Protein AF-A0A7T2YWW3-F1 (afdb_monomer_lite)

Structure (mmCIF, N/CA/C/O backbone):
data_AF-A0A7T2YWW3-F1
#
_entry.id   AF-A0A7T2YWW3-F1
#
loop_
_atom_site.group_PDB
_atom_site.id
_atom_site.type_symbol
_atom_site.label_atom_id
_atom_site.label_alt_id
_atom_site.label_comp_id
_atom_site.label_asym_id
_atom_site.label_entity_id
_atom_site.label_seq_id
_atom_site.pdbx_PDB_ins_code
_atom_site.Cartn_x
_atom_site.Cartn_y
_atom_site.Cartn_z
_atom_site.occupancy
_atom_site.B_iso_or_equiv
_atom_site.auth_seq_id
_atom_site.auth_comp_id
_atom_site.auth_asym_id
_atom_site.auth_atom_id
_atom_site.pdbx_PDB_model_num
ATOM 1 N N . MET A 1 1 ? 19.133 2.786 -0.630 1.00 77.00 1 MET A N 1
ATOM 2 C CA . MET A 1 1 ? 18.654 1.421 -0.328 1.00 77.00 1 MET A CA 1
ATOM 3 C C . MET A 1 1 ? 17.792 0.976 -1.496 1.00 77.00 1 MET A C 1
ATOM 5 O O . MET A 1 1 ? 16.918 1.745 -1.877 1.00 77.00 1 MET A O 1
ATOM 9 N N . THR A 1 2 ? 18.066 -0.173 -2.113 1.00 85.31 2 THR A N 1
ATOM 10 C CA . THR A 1 2 ? 17.301 -0.636 -3.285 1.00 85.31 2 THR A CA 1
ATOM 11 C C . THR A 1 2 ? 15.994 -1.288 -2.821 1.00 85.31 2 THR A C 1
ATOM 13 O O . THR A 1 2 ? 16.063 -2.150 -1.941 1.00 85.31 2 THR A O 1
ATOM 16 N N . PRO A 1 3 ? 14.823 -0.892 -3.356 1.00 92.38 3 PRO A N 1
ATOM 17 C CA . PRO A 1 3 ? 13.553 -1.517 -2.995 1.00 92.38 3 PRO A CA 1
ATOM 18 C C . PRO A 1 3 ? 13.516 -2.977 -3.457 1.00 92.38 3 PRO A C 1
ATOM 20 O O . PRO A 1 3 ? 14.137 -3.333 -4.462 1.00 92.38 3 PRO A O 1
ATOM 23 N N . ARG A 1 4 ? 12.786 -3.827 -2.732 1.00 93.81 4 ARG A N 1
ATOM 24 C CA . ARG A 1 4 ? 12.573 -5.235 -3.103 1.00 93.81 4 ARG A CA 1
ATOM 25 C C . ARG A 1 4 ? 11.554 -5.372 -4.225 1.00 93.81 4 ARG A C 1
ATOM 27 O O . ARG A 1 4 ? 11.729 -6.226 -5.095 1.00 93.81 4 ARG A O 1
ATOM 34 N N . TYR A 1 5 ? 10.529 -4.528 -4.230 1.00 94.56 5 TYR A N 1
ATOM 35 C CA . TYR A 1 5 ? 9.502 -4.495 -5.261 1.00 94.56 5 TYR A CA 1
ATOM 36 C C . TYR A 1 5 ? 9.698 -3.344 -6.244 1.00 94.56 5 TYR A C 1
ATOM 38 O O . TYR A 1 5 ? 10.245 -2.285 -5.933 1.00 94.56 5 TYR A O 1
ATOM 46 N N . PHE A 1 6 ? 9.237 -3.563 -7.471 1.00 93.38 6 PHE A N 1
ATOM 47 C CA . PHE A 1 6 ? 9.213 -2.547 -8.505 1.00 93.38 6 PHE A CA 1
ATOM 48 C C . PHE A 1 6 ? 8.324 -1.385 -8.063 1.00 93.38 6 PHE A C 1
ATOM 50 O O . PHE A 1 6 ? 7.148 -1.573 -7.749 1.00 93.38 6 PHE A O 1
ATOM 57 N N . ALA A 1 7 ? 8.879 -0.172 -8.082 1.00 91.06 7 ALA A N 1
ATOM 58 C CA . ALA A 1 7 ? 8.194 1.014 -7.578 1.00 91.06 7 ALA A CA 1
ATOM 59 C C . ALA A 1 7 ? 6.848 1.270 -8.276 1.00 91.06 7 ALA A C 1
ATOM 61 O O . ALA A 1 7 ? 5.902 1.690 -7.619 1.00 91.06 7 ALA A O 1
ATOM 62 N N . GLY A 1 8 ? 6.724 0.968 -9.575 1.00 89.69 8 GLY A N 1
ATOM 63 C CA . GLY A 1 8 ? 5.456 1.122 -10.298 1.00 89.69 8 GLY A CA 1
ATOM 64 C C . GLY A 1 8 ? 4.325 0.251 -9.742 1.00 89.69 8 GLY A C 1
ATOM 65 O O . GLY A 1 8 ? 3.171 0.673 -9.750 1.00 89.69 8 GLY A O 1
ATOM 66 N N . ASP A 1 9 ? 4.654 -0.923 -9.200 1.00 91.12 9 ASP A N 1
ATOM 67 C CA . ASP A 1 9 ? 3.678 -1.814 -8.570 1.00 91.12 9 ASP A CA 1
ATOM 68 C C . ASP A 1 9 ? 3.439 -1.410 -7.118 1.00 91.12 9 ASP A C 1
ATOM 70 O O . ASP A 1 9 ? 2.300 -1.182 -6.720 1.00 91.12 9 ASP A O 1
ATOM 74 N N . ALA A 1 10 ? 4.519 -1.266 -6.344 1.00 88.25 10 ALA A N 1
ATOM 75 C CA . ALA A 1 10 ? 4.459 -0.938 -4.921 1.00 88.25 10 ALA A CA 1
ATOM 76 C C . ALA A 1 10 ? 3.743 0.399 -4.657 1.00 88.25 10 ALA A C 1
ATOM 78 O O . ALA A 1 10 ? 2.941 0.505 -3.731 1.00 88.25 10 ALA A O 1
ATOM 79 N N . LEU A 1 11 ? 3.996 1.412 -5.493 1.00 87.56 11 LEU A N 1
ATOM 80 C CA . LEU A 1 11 ? 3.404 2.744 -5.362 1.00 87.56 11 LEU A CA 1
ATOM 81 C C . LEU A 1 11 ? 2.105 2.902 -6.158 1.00 87.56 11 LEU A C 1
ATOM 83 O O . LEU A 1 11 ? 1.320 3.799 -5.854 1.00 87.56 11 LEU A O 1
ATOM 87 N N . GLY A 1 12 ? 1.836 2.037 -7.141 1.00 81.56 12 GLY A N 1
ATOM 88 C CA . GLY A 1 12 ? 0.608 2.084 -7.938 1.00 81.56 12 GLY A CA 1
ATOM 89 C C . GLY A 1 12 ? -0.650 2.027 -7.064 1.00 81.56 12 GLY A C 1
ATOM 90 O O . GLY A 1 12 ? -1.551 2.850 -7.223 1.00 81.56 12 GLY A O 1
ATOM 91 N N . PHE A 1 13 ? -0.659 1.151 -6.055 1.00 69.12 13 PHE A N 1
ATOM 92 C CA . PHE A 1 13 ? -1.758 1.026 -5.085 1.00 69.12 13 PHE A CA 1
ATOM 93 C C . PHE A 1 13 ? -1.850 2.185 -4.083 1.00 69.12 13 PHE A C 1
ATOM 95 O O . PHE A 1 13 ? -2.902 2.404 -3.492 1.00 69.12 13 PHE A O 1
ATOM 102 N N . ILE A 1 14 ? -0.774 2.954 -3.916 1.00 71.44 14 ILE A N 1
ATOM 103 C CA . ILE A 1 14 ? -0.732 4.144 -3.051 1.00 71.44 14 ILE A CA 1
ATOM 104 C C . ILE A 1 14 ? -1.222 5.373 -3.820 1.00 71.44 14 ILE A C 1
ATOM 106 O O . ILE A 1 14 ? -1.931 6.223 -3.281 1.00 71.44 14 ILE A O 1
ATOM 110 N N . SER A 1 15 ? -0.889 5.448 -5.110 1.00 66.06 15 SER A N 1
ATOM 111 C CA . SER A 1 15 ? -1.200 6.585 -5.982 1.00 66.06 15 SER A CA 1
ATOM 112 C C . SER A 1 15 ? -2.699 6.795 -6.230 1.00 66.06 15 SER A C 1
ATOM 114 O O . SER A 1 15 ? -3.116 7.915 -6.518 1.00 66.06 15 SER A O 1
ATOM 116 N N . ILE A 1 16 ? -3.515 5.750 -6.053 1.00 65.50 16 ILE A N 1
ATOM 117 C CA . ILE A 1 16 ? -4.984 5.802 -6.153 1.00 65.50 16 ILE A CA 1
ATOM 118 C C . ILE A 1 16 ? -5.665 6.375 -4.899 1.00 65.50 16 ILE A C 1
ATOM 120 O O . ILE A 1 16 ? -6.849 6.695 -4.949 1.00 65.50 16 ILE A O 1
ATOM 124 N N . ALA A 1 17 ? -4.921 6.582 -3.804 1.00 63.97 17 ALA A N 1
ATOM 125 C CA . ALA A 1 17 ? -5.405 7.191 -2.562 1.00 63.97 17 ALA A CA 1
ATOM 126 C C . ALA A 1 17 ? -4.747 8.568 -2.273 1.00 63.97 17 ALA A C 1
ATOM 128 O O . ALA A 1 17 ? -4.284 8.819 -1.151 1.00 63.97 17 ALA A O 1
ATOM 129 N N . PRO A 1 18 ? -4.685 9.503 -3.248 1.00 53.34 18 PRO A N 1
ATOM 130 C CA . PRO A 1 18 ? -3.805 10.672 -3.174 1.00 53.34 18 PRO A CA 1
ATOM 131 C C . PRO A 1 18 ? -4.147 11.628 -2.022 1.00 53.34 18 PRO A C 1
ATOM 133 O O . PRO A 1 18 ? -3.255 12.258 -1.461 1.00 53.34 18 PRO A O 1
ATOM 136 N N . PHE A 1 19 ? -5.418 11.708 -1.616 1.00 60.69 19 PHE A N 1
ATOM 137 C CA . PHE A 1 19 ? -5.849 12.581 -0.517 1.00 60.69 19 PHE A CA 1
ATOM 138 C C . PHE A 1 19 ? -5.774 11.917 0.861 1.00 60.69 19 PHE A C 1
ATOM 140 O O . PHE A 1 19 ? -5.645 12.612 1.869 1.00 60.69 19 PHE A O 1
ATOM 147 N N . GLN A 1 20 ? -5.826 10.584 0.922 1.00 64.88 20 GLN A N 1
ATOM 148 C CA . GLN A 1 20 ? -5.796 9.855 2.191 1.00 64.88 20 GLN A CA 1
ATOM 149 C C . GLN A 1 20 ? -4.394 9.873 2.797 1.00 64.88 20 GLN A C 1
ATOM 151 O O . GLN A 1 20 ? -4.259 10.088 3.995 1.00 64.88 20 GLN A O 1
ATOM 156 N N . THR A 1 21 ? -3.341 9.769 1.980 1.00 63.03 21 THR A N 1
ATOM 157 C CA . THR A 1 21 ? -1.945 9.823 2.460 1.00 63.03 21 THR A CA 1
ATOM 158 C C . THR A 1 21 ? -1.604 11.130 3.188 1.00 63.03 21 THR A C 1
ATOM 160 O O . THR A 1 21 ? -0.869 11.114 4.175 1.00 63.03 21 THR A O 1
ATOM 163 N N . LEU A 1 22 ? -2.205 12.255 2.781 1.00 62.28 22 LEU A N 1
ATOM 164 C CA . LEU A 1 22 ? -2.080 13.548 3.469 1.00 62.28 22 LEU A CA 1
ATOM 165 C C . LEU A 1 22 ? -2.831 13.576 4.813 1.00 62.28 22 LEU A C 1
ATOM 167 O O . LEU A 1 22 ? -2.387 14.213 5.774 1.00 62.28 22 LEU A O 1
ATOM 171 N N . GLN A 1 23 ? -3.951 12.857 4.900 1.00 76.38 23 GLN A N 1
ATOM 172 C CA . GLN A 1 23 ? -4.768 12.749 6.110 1.00 76.38 23 GLN A CA 1
ATOM 173 C C . GLN A 1 23 ? -4.190 11.775 7.146 1.00 76.38 23 GLN A C 1
ATOM 175 O O . GLN A 1 23 ? -4.601 11.832 8.297 1.00 76.38 23 GLN A O 1
ATOM 180 N N . ILE A 1 24 ? -3.207 10.938 6.792 1.00 76.75 24 ILE A N 1
ATOM 181 C CA . ILE A 1 24 ? -2.511 10.038 7.739 1.00 76.75 24 ILE A CA 1
ATOM 182 C C . ILE A 1 24 ? -1.471 10.793 8.596 1.00 76.75 24 ILE A C 1
ATOM 184 O O . ILE A 1 24 ? -0.839 10.231 9.486 1.00 76.75 24 ILE A O 1
ATOM 188 N N . SER A 1 25 ? -1.303 12.098 8.381 1.00 80.69 25 SER A N 1
ATOM 189 C CA . SER A 1 25 ? -0.521 12.947 9.283 1.00 80.69 25 SER A CA 1
ATOM 190 C C . SER A 1 25 ? -1.134 13.022 10.690 1.00 80.69 25 SER A C 1
ATOM 192 O O . SER A 1 25 ? -2.331 12.793 10.891 1.00 80.69 25 SER A O 1
ATOM 194 N N . ASN A 1 26 ? -0.316 13.407 11.675 1.00 76.50 26 ASN A N 1
ATOM 195 C CA . ASN A 1 26 ? -0.708 13.455 13.087 1.00 76.50 26 ASN A CA 1
ATOM 196 C C . ASN A 1 26 ? -2.052 14.171 13.346 1.00 76.50 26 ASN A C 1
ATOM 198 O O . ASN A 1 26 ? -2.834 13.717 14.178 1.00 76.50 26 ASN A O 1
ATOM 202 N N . GLY A 1 27 ? -2.344 15.273 12.651 1.00 78.50 27 GLY A N 1
ATOM 203 C CA . GLY A 1 27 ? -3.587 16.032 12.846 1.00 78.50 27 GLY A CA 1
ATOM 204 C C . GLY A 1 27 ? -4.820 15.451 12.142 1.00 78.50 27 GLY A C 1
ATOM 205 O O . G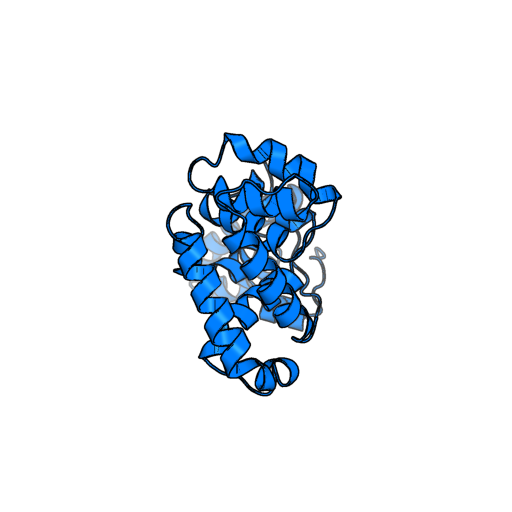LY A 1 27 ? -5.941 15.743 12.550 1.00 78.50 27 GLY A O 1
ATOM 206 N N . GLY A 1 28 ? -4.635 14.643 11.094 1.00 85.44 28 GLY A N 1
ATOM 207 C CA . GLY A 1 28 ? -5.723 14.178 10.227 1.00 85.44 28 GLY A CA 1
ATOM 208 C C . GLY A 1 28 ? -6.221 12.764 10.522 1.00 85.44 28 GLY A C 1
ATOM 209 O O . GLY A 1 28 ? -7.372 12.449 10.205 1.00 85.44 28 GLY A O 1
ATOM 210 N N . ILE A 1 29 ? -5.386 11.925 11.147 1.00 90.12 29 ILE A N 1
ATOM 211 C CA . ILE A 1 29 ? -5.622 10.478 11.205 1.00 90.12 29 ILE A CA 1
ATOM 212 C C . ILE A 1 29 ? -6.927 10.116 11.923 1.00 90.12 29 ILE A C 1
ATOM 214 O O . ILE A 1 29 ? -7.672 9.271 11.436 1.00 90.12 29 ILE A O 1
ATOM 218 N N . LEU A 1 30 ? -7.285 10.811 13.008 1.00 92.69 30 LEU A N 1
ATOM 219 C CA . LEU A 1 30 ? -8.552 10.567 13.705 1.00 92.69 30 LEU A CA 1
ATOM 220 C C . LEU A 1 30 ? -9.762 10.763 12.788 1.00 92.69 30 LEU A C 1
ATOM 222 O O . LEU A 1 30 ? -10.677 9.942 12.764 1.00 92.69 30 LEU A O 1
ATOM 226 N N . ARG A 1 31 ? -9.769 11.860 12.020 1.00 92.06 31 ARG A N 1
ATOM 227 C CA . ARG A 1 31 ? -10.871 12.198 11.111 1.00 92.06 31 ARG A CA 1
ATOM 228 C C . ARG A 1 31 ? -10.989 11.167 9.997 1.00 92.06 31 ARG A C 1
ATOM 230 O O . ARG A 1 31 ? -12.103 10.766 9.660 1.00 92.06 31 ARG A O 1
ATOM 237 N N . LEU A 1 32 ? -9.853 10.731 9.453 1.00 91.69 32 LEU A N 1
ATOM 238 C CA . LEU A 1 32 ? -9.806 9.671 8.451 1.00 91.69 32 LEU A CA 1
ATOM 239 C C . LEU A 1 32 ? -10.417 8.377 9.006 1.00 91.69 32 LEU A C 1
ATOM 241 O O . LEU A 1 32 ? -11.354 7.849 8.412 1.00 91.69 32 LEU A O 1
ATOM 245 N N . LEU A 1 33 ? -9.963 7.919 10.178 1.00 94.94 33 LEU A N 1
ATOM 246 C CA . LEU A 1 33 ? -10.476 6.700 10.811 1.00 94.94 33 LEU A CA 1
ATOM 247 C C . LEU A 1 33 ? -11.978 6.791 11.111 1.00 94.94 33 LEU A C 1
ATOM 249 O O . LEU A 1 33 ? -12.712 5.854 10.815 1.00 94.94 33 LEU A O 1
ATOM 253 N N . LYS A 1 34 ? -12.466 7.929 11.623 1.00 95.62 34 LYS A N 1
ATOM 254 C CA . LYS A 1 34 ? -13.906 8.153 11.846 1.00 95.62 34 LYS A CA 1
ATOM 255 C C . LYS A 1 34 ? -14.713 8.076 10.552 1.00 95.62 34 LYS A C 1
ATOM 257 O O . LYS A 1 34 ? -15.777 7.466 10.543 1.00 95.62 34 LYS A O 1
ATOM 262 N N . THR A 1 35 ? -14.200 8.657 9.469 1.00 93.25 35 THR A N 1
ATOM 263 C CA . THR A 1 35 ? -14.862 8.648 8.153 1.00 93.25 35 THR A CA 1
ATOM 264 C C . THR A 1 35 ? -14.967 7.225 7.607 1.00 93.25 35 THR A C 1
ATOM 266 O O . THR A 1 35 ? -16.056 6.788 7.240 1.00 93.25 35 THR A O 1
ATOM 269 N N . ILE A 1 36 ? -13.858 6.477 7.628 1.00 94.75 36 ILE A N 1
ATOM 270 C CA . ILE A 1 36 ? -13.819 5.072 7.197 1.00 94.75 36 ILE A CA 1
ATOM 271 C C . ILE A 1 36 ? -14.768 4.232 8.054 1.00 94.75 36 ILE A C 1
ATOM 273 O O . ILE A 1 36 ? -15.560 3.457 7.525 1.00 94.75 36 ILE A O 1
ATOM 277 N N . HIS A 1 37 ? -14.714 4.407 9.375 1.00 96.69 37 HIS A N 1
ATOM 278 C CA . HIS A 1 37 ? -15.553 3.669 10.306 1.00 96.69 37 HIS A CA 1
ATOM 279 C C . HIS A 1 37 ? -17.043 3.934 10.081 1.00 96.69 37 HIS A C 1
ATOM 281 O O . HIS A 1 37 ? -17.843 3.001 10.051 1.00 96.69 37 HIS A O 1
ATOM 287 N N . HIS A 1 38 ? -17.430 5.198 9.913 1.00 96.56 38 HIS A N 1
ATOM 288 C CA . HIS A 1 38 ? -18.817 5.578 9.678 1.00 96.56 38 HIS A CA 1
ATOM 289 C C . HIS A 1 38 ? -19.361 4.999 8.363 1.00 96.56 38 HIS A C 1
ATOM 291 O O . HIS A 1 38 ? -20.436 4.399 8.368 1.00 96.56 38 HIS A O 1
ATOM 297 N N . GLY A 1 39 ? -18.607 5.107 7.262 1.00 94.81 39 GLY A N 1
ATOM 298 C CA . GLY A 1 39 ? -18.989 4.501 5.982 1.00 94.81 39 GLY A CA 1
ATOM 299 C C . GLY A 1 39 ? -19.083 2.976 6.078 1.00 94.81 39 GLY A C 1
ATOM 300 O O . GLY A 1 39 ? -20.107 2.391 5.729 1.00 94.81 39 GLY A O 1
ATOM 301 N N . GLY A 1 40 ? -18.057 2.341 6.649 1.00 95.62 40 GLY A N 1
ATOM 302 C CA . GLY A 1 40 ? -18.000 0.895 6.851 1.00 95.62 40 GLY A CA 1
ATOM 303 C C . GLY A 1 40 ? -19.161 0.349 7.677 1.00 95.62 40 GLY A C 1
ATOM 304 O O . GLY A 1 40 ? -19.843 -0.575 7.248 1.00 95.62 40 GLY A O 1
ATOM 305 N N . SER A 1 41 ? -19.433 0.953 8.833 1.00 96.62 41 SER A N 1
ATOM 306 C CA . SER A 1 41 ? -20.515 0.516 9.723 1.00 96.62 41 SER A CA 1
ATOM 307 C C . SER A 1 41 ? -21.900 0.705 9.101 1.00 96.62 41 SER A C 1
ATOM 309 O O . SER A 1 41 ? -22.727 -0.202 9.170 1.00 96.62 41 SER A O 1
ATOM 311 N N . THR A 1 42 ? -22.143 1.840 8.441 1.00 97.12 42 THR A N 1
ATOM 312 C CA . THR A 1 42 ? -23.445 2.158 7.830 1.00 97.12 42 THR A CA 1
ATOM 313 C C . THR A 1 42 ? -23.766 1.234 6.652 1.00 97.12 42 THR A C 1
ATOM 315 O O . THR A 1 42 ? -24.912 0.824 6.467 1.00 97.12 42 THR A O 1
ATOM 318 N N . TYR A 1 43 ? -22.750 0.869 5.867 1.00 96.75 43 TYR A N 1
ATOM 319 C CA . TYR A 1 43 ? -22.904 0.090 4.637 1.00 96.75 43 TYR A CA 1
ATOM 320 C C . TYR A 1 43 ? -22.379 -1.349 4.756 1.00 96.75 43 TYR A C 1
ATOM 322 O O . TYR A 1 43 ? -22.250 -2.035 3.744 1.00 96.75 43 TYR A O 1
ATOM 330 N N . ARG A 1 44 ? -22.146 -1.840 5.983 1.00 95.75 44 ARG A N 1
ATOM 331 C CA . ARG A 1 44 ? -21.507 -3.137 6.286 1.00 95.75 44 ARG A CA 1
ATOM 332 C C . ARG A 1 44 ? -22.094 -4.320 5.512 1.00 95.75 44 ARG A C 1
ATOM 334 O O . ARG A 1 44 ? -21.357 -5.167 5.026 1.00 95.75 44 ARG A O 1
ATOM 341 N N . LYS A 1 45 ? -23.417 -4.329 5.312 1.00 94.88 45 LYS A N 1
ATOM 342 C CA . LYS A 1 45 ? -24.149 -5.367 4.559 1.00 94.88 45 LYS A CA 1
ATOM 343 C C . LYS A 1 45 ? -23.669 -5.581 3.115 1.00 94.88 45 LYS A C 1
ATOM 345 O O . LYS A 1 45 ? -23.999 -6.603 2.527 1.00 94.88 45 LYS A O 1
ATOM 350 N N . PHE A 1 46 ? -22.944 -4.622 2.537 1.00 95.94 46 PHE A N 1
ATOM 351 C CA . PHE A 1 46 ? -22.400 -4.714 1.182 1.00 95.94 46 PHE A CA 1
ATOM 352 C C . PHE A 1 46 ? -20.951 -5.218 1.135 1.00 95.94 46 PHE A C 1
ATOM 354 O O . PHE A 1 46 ? -20.470 -5.503 0.045 1.00 95.94 46 PHE A O 1
ATOM 361 N N . LEU A 1 47 ? -20.252 -5.348 2.273 1.00 95.06 47 LEU A N 1
ATOM 362 C CA . LEU A 1 47 ? -18.834 -5.734 2.297 1.00 95.06 47 LEU A CA 1
ATOM 363 C C . LEU A 1 47 ? -18.607 -7.111 1.661 1.00 95.06 47 LEU A C 1
ATOM 365 O O . LEU A 1 47 ? -17.772 -7.246 0.774 1.00 95.06 47 LEU A O 1
ATOM 369 N N . SER A 1 48 ? -19.395 -8.116 2.039 1.00 93.69 48 SER A N 1
ATOM 370 C CA . SER A 1 48 ? -19.256 -9.477 1.501 1.00 93.69 48 SER A CA 1
ATOM 371 C C . SER A 1 48 ? -19.655 -9.617 0.028 1.00 93.69 48 SER A C 1
ATOM 373 O O . SER A 1 48 ? -19.379 -10.651 -0.573 1.00 93.69 48 SER A O 1
ATOM 375 N N . LEU A 1 49 ? -20.308 -8.601 -0.547 1.00 93.75 49 LEU A N 1
ATOM 376 C CA . LEU A 1 49 ? -20.722 -8.567 -1.952 1.00 93.75 49 LEU A CA 1
ATOM 377 C C . LEU A 1 49 ? -19.678 -7.906 -2.860 1.00 93.75 49 LEU A C 1
ATOM 379 O O . LEU A 1 49 ? -19.889 -7.812 -4.065 1.00 93.75 49 LEU A O 1
ATOM 383 N N . TYR A 1 50 ? -18.587 -7.386 -2.298 1.00 92.31 50 TYR A N 1
ATOM 384 C CA . TYR A 1 50 ? -17.451 -6.918 -3.081 1.00 92.31 50 TYR A CA 1
ATOM 385 C C . TYR A 1 50 ? -16.680 -8.131 -3.627 1.00 92.31 50 TYR A C 1
ATOM 387 O O . TYR A 1 50 ? -16.415 -9.033 -2.840 1.00 92.31 50 TYR A O 1
ATOM 395 N N . PRO A 1 51 ? -16.217 -8.148 -4.892 1.00 91.81 51 PRO A N 1
ATOM 396 C CA . PRO A 1 51 ? -16.179 -7.033 -5.841 1.00 91.81 51 PRO A CA 1
ATOM 397 C C . PRO A 1 51 ? -17.399 -6.885 -6.761 1.00 91.81 51 PRO A C 1
ATOM 399 O O . PRO A 1 51 ? -17.432 -5.933 -7.542 1.00 91.81 51 PRO A O 1
ATOM 402 N N . GLU A 1 52 ? -18.381 -7.785 -6.706 1.00 93.94 52 GLU A N 1
ATOM 403 C CA . GLU A 1 52 ? -19.548 -7.794 -7.599 1.00 93.94 52 GLU A CA 1
ATOM 404 C C . GLU A 1 52 ? -20.432 -6.552 -7.418 1.00 93.94 52 GLU A C 1
ATOM 406 O O . GLU A 1 52 ? -20.981 -6.021 -8.385 1.00 93.94 52 GLU A O 1
ATOM 411 N N . VAL A 1 53 ? -20.536 -6.059 -6.183 1.00 92.75 53 VAL A N 1
ATOM 412 C CA . VAL A 1 53 ? -21.246 -4.833 -5.819 1.00 92.75 53 VAL A CA 1
ATOM 413 C C . VAL A 1 53 ? -20.256 -3.825 -5.249 1.00 92.75 53 VAL A C 1
ATOM 415 O O . VAL A 1 53 ? -19.547 -4.087 -4.279 1.00 92.75 53 VAL A O 1
ATOM 418 N N . ARG A 1 54 ? -20.244 -2.619 -5.826 1.00 92.81 54 ARG A N 1
ATOM 419 C CA . ARG A 1 54 ? -19.477 -1.482 -5.307 1.00 92.81 54 ARG A CA 1
ATOM 420 C C . ARG A 1 54 ? -20.406 -0.430 -4.722 1.00 92.81 54 ARG A C 1
ATOM 422 O O . ARG A 1 54 ? -21.447 -0.113 -5.286 1.00 92.81 54 ARG A O 1
ATOM 429 N N . CYS A 1 55 ? -19.987 0.116 -3.587 1.00 93.00 55 CYS A N 1
ATOM 430 C CA . CYS A 1 55 ? -20.697 1.133 -2.826 1.00 93.00 55 CYS A CA 1
ATOM 431 C C . CYS A 1 55 ? -19.694 2.250 -2.529 1.00 93.00 55 CYS A C 1
ATOM 433 O O . CYS A 1 55 ? -18.679 1.987 -1.890 1.00 93.00 55 CYS A O 1
ATOM 435 N N . GLU A 1 56 ? -19.953 3.461 -3.017 1.00 92.19 56 GLU A N 1
ATOM 436 C CA . GLU A 1 56 ? -19.032 4.605 -2.911 1.00 92.19 56 GLU A CA 1
ATOM 437 C C . GLU A 1 56 ? -18.621 4.925 -1.454 1.00 92.19 56 GLU A C 1
ATOM 439 O O . GLU A 1 56 ? -17.421 5.032 -1.192 1.00 92.19 56 GLU A O 1
ATOM 444 N N . PRO A 1 57 ? -19.527 4.898 -0.454 1.00 92.62 57 PRO A N 1
ATOM 445 C CA . PRO A 1 57 ? -19.158 5.014 0.964 1.00 92.62 57 PRO A CA 1
ATOM 446 C C . PRO A 1 57 ? -18.128 3.994 1.485 1.00 92.62 57 PRO A C 1
ATOM 448 O O . PRO A 1 57 ? -17.520 4.218 2.534 1.00 92.62 57 PRO A O 1
ATOM 451 N N . LEU A 1 58 ? -17.932 2.871 0.786 1.00 94.50 58 LEU A N 1
ATOM 452 C CA . LEU A 1 58 ? -16.988 1.808 1.141 1.00 94.50 58 LEU A CA 1
ATOM 453 C C . LEU A 1 58 ? -15.668 1.882 0.360 1.00 94.50 58 LEU A C 1
ATOM 455 O O . LEU A 1 58 ? -14.770 1.084 0.631 1.00 94.50 58 LEU A O 1
ATOM 459 N N . ASP A 1 59 ? -15.492 2.843 -0.554 1.00 91.25 59 ASP A N 1
ATOM 460 C CA . ASP A 1 59 ? -14.307 2.910 -1.422 1.00 91.25 59 ASP A CA 1
ATOM 461 C C . ASP A 1 59 ? -12.994 2.927 -0.626 1.00 91.25 59 ASP A C 1
ATOM 463 O O . ASP A 1 59 ? -12.041 2.234 -0.980 1.00 91.25 59 ASP A O 1
ATOM 467 N N . SER A 1 60 ? -12.956 3.623 0.515 1.00 90.75 60 SER A N 1
ATOM 468 C CA . SER A 1 60 ? -11.774 3.626 1.390 1.00 90.75 60 SER A CA 1
ATOM 469 C C . SER A 1 60 ? -11.421 2.229 1.914 1.00 90.75 60 SER A C 1
ATOM 471 O O . SER A 1 60 ? -10.246 1.876 1.968 1.00 90.75 60 SER A O 1
ATOM 473 N N . LEU A 1 61 ? -12.420 1.416 2.268 1.00 93.69 61 LEU A N 1
ATOM 474 C CA . LEU A 1 61 ? -12.199 0.038 2.709 1.00 93.69 61 LEU A CA 1
ATOM 475 C C . LEU A 1 61 ? -11.748 -0.852 1.547 1.00 93.69 61 LEU A C 1
ATOM 477 O O . LEU A 1 61 ? -10.850 -1.668 1.736 1.00 93.69 61 LEU A O 1
ATOM 481 N N . TYR A 1 62 ? -12.282 -0.656 0.338 1.00 92.56 62 TYR A N 1
ATOM 482 C CA . TYR A 1 62 ? -11.829 -1.385 -0.853 1.00 92.56 62 TYR A CA 1
ATOM 483 C C . TYR A 1 62 ? -10.367 -1.074 -1.198 1.00 92.56 62 TYR A C 1
ATOM 485 O O . TYR A 1 62 ? -9.591 -1.987 -1.501 1.00 92.56 62 TYR A O 1
ATOM 493 N N . PHE A 1 63 ? -9.954 0.194 -1.095 1.00 89.50 63 PHE A N 1
ATOM 494 C CA . PHE A 1 63 ? -8.562 0.600 -1.308 1.00 89.50 63 PHE A CA 1
ATOM 495 C C . PHE A 1 63 ? -7.620 0.024 -0.248 1.00 89.50 63 PHE A C 1
ATOM 497 O O . PHE A 1 63 ? -6.570 -0.529 -0.590 1.00 89.50 63 PHE A O 1
ATOM 504 N N . LEU A 1 64 ? -8.006 0.096 1.029 1.00 92.44 64 LEU A N 1
ATOM 505 C CA . LEU A 1 64 ? -7.232 -0.495 2.120 1.00 92.44 64 LEU A CA 1
ATOM 506 C C . LEU A 1 64 ? -7.126 -2.011 1.965 1.00 92.44 64 LEU A C 1
ATOM 508 O O . LEU A 1 64 ? -6.027 -2.549 2.067 1.00 92.44 64 LEU A O 1
ATOM 512 N N . ARG A 1 65 ? -8.220 -2.701 1.626 1.00 93.56 65 ARG A N 1
ATOM 513 C CA . ARG A 1 65 ? -8.201 -4.146 1.374 1.00 93.56 65 ARG A CA 1
ATOM 514 C C . ARG A 1 65 ? -7.292 -4.512 0.210 1.00 93.56 65 ARG A C 1
ATOM 516 O O . ARG A 1 65 ? -6.504 -5.442 0.332 1.00 93.56 65 ARG A O 1
ATOM 523 N N . THR A 1 66 ? -7.353 -3.765 -0.890 1.00 90.94 66 THR A N 1
ATOM 524 C CA . THR A 1 66 ? -6.470 -3.976 -2.048 1.00 90.94 66 THR A CA 1
ATOM 525 C C . THR A 1 66 ? -5.002 -3.792 -1.664 1.00 90.94 66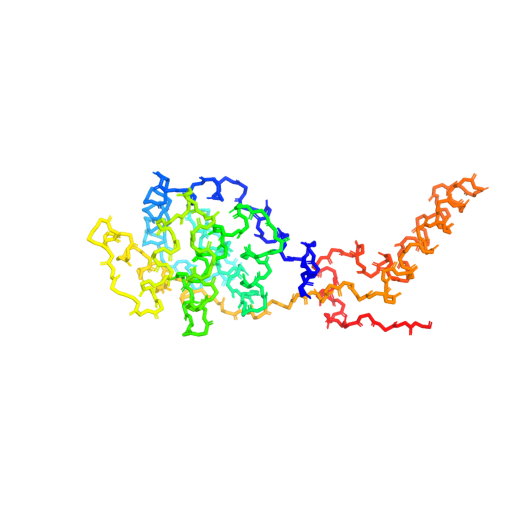 THR A C 1
ATOM 527 O O . THR A 1 66 ? -4.156 -4.588 -2.060 1.00 90.94 66 THR A O 1
ATOM 530 N N . SER A 1 67 ? -4.696 -2.790 -0.839 1.00 92.06 67 SER A N 1
ATOM 531 C CA . SER A 1 67 ? -3.333 -2.567 -0.349 1.00 92.06 67 SER A CA 1
ATOM 532 C C . SER A 1 67 ? -2.871 -3.695 0.573 1.00 92.06 67 SER A C 1
ATOM 534 O O . SER A 1 67 ? -1.767 -4.199 0.407 1.00 92.06 67 SER A O 1
ATOM 536 N N . LEU A 1 68 ? -3.730 -4.144 1.494 1.00 93.75 68 LEU A N 1
ATOM 537 C CA . LEU A 1 68 ? -3.450 -5.261 2.401 1.00 93.75 68 LEU A CA 1
ATOM 538 C C . LEU A 1 68 ? -3.262 -6.592 1.668 1.00 93.75 68 LEU A C 1
ATOM 540 O O . LEU A 1 68 ? -2.431 -7.401 2.059 1.00 93.75 68 LEU A O 1
ATOM 544 N N . ASN A 1 69 ? -3.977 -6.794 0.567 1.00 92.94 69 ASN A N 1
ATOM 545 C CA . ASN A 1 69 ? -3.834 -7.960 -0.297 1.00 92.94 69 ASN A CA 1
ATOM 546 C C . ASN A 1 69 ? -2.447 -8.058 -0.970 1.00 92.94 69 ASN A C 1
ATOM 548 O O . ASN A 1 69 ? -2.023 -9.159 -1.330 1.00 92.94 69 ASN A O 1
ATOM 552 N N . ALA A 1 70 ? -1.744 -6.933 -1.137 1.00 92.38 70 ALA A N 1
ATOM 553 C CA . ALA A 1 70 ? -0.357 -6.871 -1.607 1.00 92.38 70 ALA A CA 1
ATOM 554 C C . ALA A 1 70 ? 0.666 -6.733 -0.461 1.00 92.38 70 ALA A C 1
ATOM 556 O O . ALA A 1 70 ? 1.872 -6.771 -0.700 1.00 92.38 70 ALA A O 1
ATOM 557 N N . PHE A 1 71 ? 0.197 -6.525 0.772 1.00 94.69 71 PHE A N 1
ATOM 558 C CA . PHE A 1 71 ? 1.032 -6.141 1.899 1.00 94.69 71 PHE A CA 1
ATOM 559 C C . PHE A 1 71 ? 1.732 -7.344 2.518 1.00 94.69 71 PHE A C 1
ATOM 561 O O . PHE A 1 71 ? 1.109 -8.311 2.952 1.00 94.69 71 PHE A O 1
ATOM 568 N N . ASP A 1 72 ? 3.052 -7.250 2.588 1.00 95.12 72 ASP A N 1
ATOM 569 C CA . ASP A 1 72 ? 3.905 -8.193 3.285 1.00 95.12 72 ASP A CA 1
ATOM 570 C C . ASP A 1 72 ? 5.082 -7.458 3.939 1.00 95.12 72 ASP A C 1
ATOM 572 O O . ASP A 1 72 ? 5.244 -6.237 3.825 1.00 95.12 72 ASP A O 1
ATOM 576 N N . ARG A 1 73 ? 5.945 -8.223 4.609 1.00 96.50 73 ARG A N 1
ATOM 577 C CA . ARG A 1 73 ? 7.158 -7.709 5.250 1.00 96.50 73 ARG A CA 1
ATOM 578 C C . ARG A 1 73 ? 8.073 -6.943 4.286 1.00 96.50 73 ARG A C 1
ATOM 580 O O . ARG A 1 73 ? 8.675 -5.945 4.682 1.00 96.50 73 ARG A O 1
ATOM 587 N N . SER A 1 74 ? 8.212 -7.420 3.050 1.00 96.06 74 SER A N 1
ATOM 588 C CA . SER A 1 74 ? 9.084 -6.809 2.044 1.00 96.06 74 SER A CA 1
ATOM 589 C C . SER A 1 74 ? 8.534 -5.461 1.598 1.00 96.06 74 SER A C 1
ATOM 591 O O . SER A 1 74 ? 9.291 -4.492 1.545 1.00 96.06 74 SER A O 1
ATOM 593 N N . LEU A 1 75 ? 7.223 -5.383 1.359 1.00 95.56 75 LEU A N 1
ATOM 594 C CA . LEU A 1 75 ? 6.548 -4.146 0.999 1.00 95.56 75 LEU A CA 1
ATOM 595 C C . LEU A 1 75 ? 6.588 -3.152 2.157 1.00 95.56 75 LEU A C 1
ATOM 597 O O . LEU A 1 75 ? 6.922 -1.996 1.927 1.00 95.56 75 LEU A O 1
ATOM 601 N N . LEU A 1 76 ? 6.323 -3.579 3.398 1.00 96.44 76 LEU A N 1
ATOM 602 C CA . LEU A 1 76 ? 6.435 -2.694 4.560 1.00 96.44 76 LEU A CA 1
ATOM 603 C C . LEU A 1 76 ? 7.817 -2.042 4.628 1.00 96.44 76 LEU A C 1
ATOM 605 O O . LEU A 1 76 ? 7.921 -0.829 4.784 1.00 96.44 76 LEU A O 1
ATOM 609 N N . HIS A 1 77 ? 8.877 -2.831 4.478 1.00 96.44 77 HIS A N 1
ATOM 610 C CA . HIS A 1 77 ? 10.226 -2.288 4.475 1.00 96.44 77 HIS A CA 1
ATOM 611 C C . HIS A 1 77 ? 10.440 -1.278 3.340 1.00 96.44 77 HIS A C 1
ATOM 613 O O . HIS A 1 77 ? 11.004 -0.212 3.579 1.00 96.44 77 HIS A O 1
ATOM 619 N N . ASP A 1 78 ? 10.012 -1.589 2.115 1.00 95.81 78 ASP A N 1
ATOM 620 C CA . ASP A 1 78 ? 10.155 -0.660 0.990 1.00 95.81 78 ASP A CA 1
ATOM 621 C C . ASP A 1 78 ? 9.429 0.668 1.278 1.00 95.81 78 ASP A C 1
ATOM 623 O O . ASP A 1 78 ? 10.007 1.741 1.100 1.00 95.81 78 ASP A O 1
ATOM 627 N N . LEU A 1 79 ? 8.211 0.608 1.826 1.00 94.06 79 LEU A N 1
ATOM 628 C CA . LEU A 1 79 ? 7.421 1.779 2.221 1.00 94.06 79 LEU A CA 1
ATOM 629 C C . LEU A 1 79 ? 8.075 2.609 3.330 1.00 94.06 79 LEU A C 1
ATOM 631 O O . LEU A 1 79 ? 8.056 3.841 3.279 1.00 94.06 79 LEU A O 1
ATOM 635 N N . LEU A 1 80 ? 8.675 1.958 4.325 1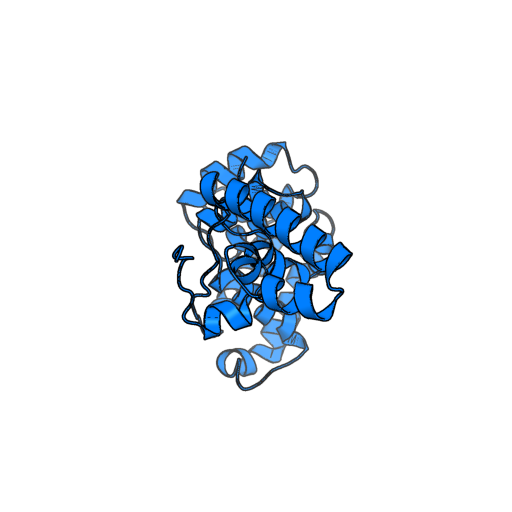.00 94.31 80 LEU A N 1
ATOM 636 C CA . LEU A 1 80 ? 9.335 2.655 5.424 1.00 94.31 80 LEU A CA 1
ATOM 637 C C . LEU A 1 80 ? 10.683 3.256 5.006 1.00 94.31 80 LEU A C 1
ATOM 639 O O . LEU A 1 80 ? 10.977 4.370 5.425 1.00 94.31 80 LEU A O 1
ATOM 643 N N . PHE A 1 81 ? 11.493 2.577 4.189 1.00 95.00 81 PHE A N 1
ATOM 644 C CA . PHE A 1 81 ? 12.916 2.926 4.044 1.00 95.00 81 PHE A CA 1
ATOM 645 C C . PHE A 1 81 ? 13.373 3.300 2.631 1.00 95.00 81 PHE A C 1
ATOM 647 O O . PHE A 1 81 ? 14.424 3.927 2.485 1.00 95.00 81 PHE A O 1
ATOM 654 N N . CYS A 1 82 ? 12.632 2.929 1.587 1.00 94.00 82 CYS A N 1
ATOM 655 C CA . CYS A 1 82 ? 13.064 3.137 0.200 1.00 94.00 82 CYS A CA 1
ATOM 656 C C . CYS A 1 82 ? 12.409 4.349 -0.477 1.00 94.00 82 CYS A C 1
ATOM 658 O O . CYS A 1 82 ? 12.874 4.768 -1.537 1.00 94.00 82 CYS A O 1
ATOM 660 N N . TYR A 1 83 ? 11.364 4.919 0.127 1.00 91.00 83 TYR A N 1
ATOM 661 C CA . TYR A 1 83 ? 10.587 6.023 -0.440 1.00 91.00 83 TYR A CA 1
ATOM 662 C C . TYR A 1 83 ? 10.475 7.217 0.526 1.00 91.00 83 TYR A C 1
ATOM 664 O O . TYR A 1 83 ? 11.273 7.373 1.455 1.00 91.00 83 TYR A O 1
ATOM 672 N N . GLY A 1 84 ? 9.520 8.115 0.268 1.00 88.12 84 GLY A N 1
ATOM 673 C CA . GLY A 1 84 ? 9.303 9.328 1.038 1.00 88.12 84 GLY A CA 1
ATOM 674 C C . GLY A 1 84 ? 8.428 9.124 2.275 1.00 88.12 84 GLY A C 1
ATOM 675 O O . GLY A 1 84 ? 7.970 8.033 2.612 1.00 88.12 84 GLY A O 1
ATOM 676 N N . TRP A 1 85 ? 8.176 10.233 2.971 1.00 87.19 85 TRP A N 1
ATOM 677 C CA . TRP A 1 85 ? 7.372 10.235 4.193 1.00 87.19 85 TRP A CA 1
ATOM 678 C C . TRP A 1 85 ? 5.923 9.786 3.951 1.00 87.19 85 TRP A C 1
ATOM 680 O O . TRP A 1 85 ? 5.328 9.167 4.823 1.00 87.19 85 TRP A O 1
ATOM 690 N N . ARG A 1 86 ? 5.347 10.059 2.772 1.00 87.19 86 ARG A N 1
ATOM 691 C CA . ARG A 1 86 ? 3.961 9.672 2.448 1.00 87.19 86 ARG A CA 1
ATOM 692 C C . ARG A 1 86 ? 3.809 8.159 2.406 1.00 87.19 86 ARG A C 1
ATOM 694 O O . ARG A 1 86 ? 2.864 7.615 2.972 1.00 87.19 86 ARG A O 1
ATOM 701 N N . GLU A 1 87 ? 4.761 7.494 1.767 1.00 90.00 87 GLU A N 1
ATOM 702 C CA . GLU A 1 87 ? 4.810 6.043 1.652 1.00 90.00 87 GLU A CA 1
ATOM 703 C C . GLU A 1 87 ? 5.064 5.410 3.018 1.00 90.00 87 GLU A C 1
ATOM 705 O O . GLU A 1 87 ? 4.397 4.442 3.374 1.00 90.00 87 GLU A O 1
ATOM 710 N N . SER A 1 88 ? 5.936 6.009 3.834 1.00 91.81 88 SER A N 1
ATOM 711 C CA . SER A 1 88 ? 6.169 5.531 5.199 1.00 91.81 88 SER A CA 1
ATOM 712 C C . SER A 1 88 ? 4.915 5.633 6.076 1.00 91.81 88 SER A C 1
ATOM 714 O O . SER A 1 88 ? 4.611 4.697 6.815 1.00 91.81 88 SER A O 1
ATOM 716 N N . ASN A 1 89 ? 4.146 6.721 5.963 1.00 90.50 89 ASN A N 1
ATOM 717 C CA . ASN A 1 89 ? 2.866 6.879 6.662 1.00 90.50 89 ASN A CA 1
ATOM 718 C C . ASN A 1 89 ? 1.860 5.810 6.238 1.00 90.50 89 ASN A C 1
ATOM 720 O O . ASN A 1 89 ? 1.160 5.246 7.078 1.00 90.50 89 ASN A O 1
ATOM 724 N N . TRP A 1 90 ? 1.798 5.530 4.936 1.00 91.62 90 TRP A N 1
ATOM 725 C CA . TRP A 1 90 ? 0.950 4.477 4.395 1.00 91.62 90 TRP A CA 1
ATOM 726 C C . TRP A 1 90 ? 1.368 3.100 4.916 1.00 91.62 90 TRP A C 1
ATOM 728 O O . TRP A 1 90 ? 0.529 2.360 5.417 1.00 91.62 90 TRP A O 1
ATOM 738 N N . GLY A 1 91 ? 2.667 2.786 4.888 1.00 93.81 91 GLY A N 1
ATOM 739 C CA . GLY A 1 91 ? 3.212 1.546 5.441 1.00 93.81 91 GLY A CA 1
ATOM 740 C C . GLY A 1 91 ? 2.880 1.367 6.924 1.00 93.81 91 GLY A C 1
ATOM 741 O O . GLY A 1 91 ? 2.452 0.287 7.325 1.00 93.81 91 GLY A O 1
ATOM 742 N N . ALA A 1 92 ? 2.984 2.431 7.725 1.00 94.94 92 ALA A N 1
ATOM 743 C CA . ALA A 1 92 ? 2.578 2.411 9.129 1.00 94.94 92 ALA A CA 1
ATOM 744 C C . ALA A 1 92 ? 1.067 2.171 9.299 1.00 94.94 92 ALA A C 1
ATOM 746 O O . ALA A 1 92 ? 0.674 1.373 10.145 1.00 94.94 92 ALA A O 1
ATOM 747 N N . LEU A 1 93 ? 0.210 2.790 8.476 1.00 94.69 93 LEU A N 1
ATOM 748 C CA . LEU A 1 93 ? -1.232 2.517 8.496 1.00 94.69 93 LEU A CA 1
ATOM 749 C C . LEU A 1 93 ? -1.537 1.053 8.155 1.00 94.69 93 LEU A C 1
ATOM 751 O O . LEU A 1 93 ? -2.317 0.417 8.860 1.00 94.69 93 LEU A O 1
ATOM 755 N N . LEU A 1 94 ? -0.911 0.504 7.111 1.00 95.38 94 LEU A N 1
ATOM 756 C CA . LEU A 1 94 ? -1.088 -0.902 6.741 1.00 95.38 94 LEU A CA 1
ATOM 757 C C . LEU A 1 94 ? -0.611 -1.838 7.856 1.00 95.38 94 LEU A C 1
ATOM 759 O O . LEU A 1 94 ? -1.316 -2.788 8.179 1.00 95.38 94 LEU A O 1
ATOM 763 N N . ALA A 1 95 ? 0.518 -1.537 8.503 1.00 97.06 95 ALA A N 1
ATOM 764 C CA . ALA A 1 95 ? 1.001 -2.297 9.655 1.00 97.06 95 ALA A CA 1
ATOM 765 C C . ALA A 1 95 ? 0.062 -2.195 10.871 1.00 97.06 95 ALA A C 1
ATOM 767 O O . ALA A 1 95 ? -0.090 -3.165 11.606 1.00 97.06 95 ALA A O 1
ATOM 768 N N . ALA A 1 96 ? -0.612 -1.060 11.077 1.00 97.00 96 ALA A N 1
ATOM 769 C CA . ALA A 1 96 ? -1.619 -0.919 12.129 1.00 97.00 96 ALA A CA 1
ATOM 770 C C . ALA A 1 96 ? -2.903 -1.722 11.833 1.00 97.00 96 ALA A C 1
ATOM 772 O O . ALA A 1 96 ? -3.550 -2.226 12.754 1.00 97.00 96 ALA A O 1
ATOM 773 N N . LEU A 1 97 ? -3.273 -1.851 10.555 1.00 96.94 97 LEU A N 1
ATOM 774 C CA . LEU A 1 97 ? -4.448 -2.603 10.100 1.00 96.94 97 LEU A CA 1
ATOM 775 C C . LEU A 1 97 ? -4.185 -4.116 9.987 1.00 96.94 97 LEU A C 1
ATOM 777 O O . LEU A 1 97 ? -5.068 -4.918 10.271 1.00 96.94 97 LEU A O 1
ATOM 781 N N . ALA A 1 98 ? -2.977 -4.525 9.619 1.00 96.44 98 ALA A N 1
ATOM 782 C CA . ALA A 1 98 ? -2.561 -5.923 9.555 1.00 96.44 98 ALA A CA 1
ATOM 783 C C . ALA A 1 98 ? -1.245 -6.109 10.323 1.00 96.44 98 ALA A C 1
ATOM 785 O O . ALA A 1 98 ? -0.189 -6.250 9.704 1.00 96.44 98 ALA A O 1
ATOM 786 N N . PRO A 1 99 ? -1.278 -6.064 11.667 1.00 96.88 99 PRO A N 1
ATOM 787 C CA . PRO A 1 99 ? -0.071 -6.170 12.472 1.00 96.88 99 PRO A CA 1
ATOM 788 C C . PRO A 1 99 ? 0.526 -7.573 12.405 1.00 96.88 99 PRO A C 1
ATOM 790 O O . PRO A 1 99 ? -0.194 -8.572 12.413 1.00 96.88 99 PRO A O 1
ATOM 793 N N . ALA A 1 100 ? 1.855 -7.628 12.415 1.00 95.88 100 ALA A N 1
ATOM 794 C CA . ALA A 1 100 ? 2.628 -8.852 12.551 1.00 95.88 100 ALA A CA 1
ATOM 795 C C . ALA A 1 100 ? 3.824 -8.589 13.487 1.00 95.88 100 ALA A C 1
ATOM 797 O O . ALA A 1 100 ? 4.415 -7.505 13.408 1.00 95.88 100 ALA A O 1
ATOM 798 N N . PRO A 1 101 ? 4.203 -9.530 14.375 1.00 93.50 101 PRO A N 1
ATOM 799 C CA . PRO A 1 101 ? 5.283 -9.316 15.344 1.00 93.50 101 PRO A CA 1
ATOM 800 C C . PRO A 1 101 ? 6.607 -8.866 14.710 1.00 93.50 101 PRO A C 1
ATOM 802 O O . PRO A 1 101 ? 7.314 -8.022 15.262 1.00 93.50 101 PRO A O 1
ATOM 805 N N . GLU A 1 102 ? 6.927 -9.371 13.519 1.00 94.69 102 GLU A N 1
ATOM 806 C CA . GLU A 1 102 ? 8.140 -9.035 12.770 1.00 94.69 102 GLU A CA 1
ATOM 807 C C . GLU A 1 102 ? 8.204 -7.578 12.280 1.00 94.69 102 GLU A C 1
ATOM 809 O O . GLU A 1 102 ? 9.273 -7.117 11.874 1.00 94.69 102 GLU A O 1
ATOM 814 N N . TYR A 1 103 ? 7.091 -6.837 12.299 1.00 97.25 103 TYR A N 1
ATOM 815 C CA . TYR A 1 103 ? 7.043 -5.439 11.857 1.00 97.25 103 TYR A CA 1
ATOM 816 C C . TYR A 1 103 ? 7.579 -4.472 12.908 1.00 97.25 103 TYR A C 1
ATOM 818 O O . TYR A 1 103 ? 8.046 -3.386 12.562 1.00 97.25 103 TYR A O 1
ATOM 826 N N . ARG A 1 104 ? 7.565 -4.881 14.181 1.00 96.19 104 ARG A N 1
ATOM 827 C CA . ARG A 1 104 ? 7.915 -4.040 15.328 1.00 96.19 104 ARG A CA 1
ATOM 828 C C . ARG A 1 104 ? 9.282 -3.375 15.183 1.00 96.19 104 ARG A C 1
ATOM 830 O O . ARG A 1 104 ? 9.356 -2.155 15.236 1.00 96.19 104 ARG A O 1
ATOM 837 N N . ALA A 1 105 ? 10.331 -4.156 14.929 1.00 96.50 105 ALA A N 1
ATOM 838 C CA . ALA A 1 105 ? 11.695 -3.629 14.845 1.00 96.50 105 ALA A CA 1
ATOM 839 C C . ALA A 1 105 ? 11.851 -2.582 13.726 1.00 96.50 105 ALA A C 1
ATOM 841 O O . ALA A 1 105 ? 12.515 -1.567 13.911 1.00 96.50 105 ALA A O 1
ATOM 842 N N . MET A 1 106 ? 11.193 -2.789 12.578 1.00 96.50 106 MET A N 1
ATOM 843 C CA . MET A 1 106 ? 11.218 -1.830 11.466 1.00 96.50 106 MET A CA 1
ATOM 844 C C . MET A 1 106 ? 10.478 -0.532 11.812 1.00 96.50 106 MET A C 1
ATOM 846 O O . MET A 1 106 ? 10.914 0.554 11.437 1.00 96.50 106 MET A O 1
ATOM 850 N N . LEU A 1 107 ? 9.359 -0.634 12.532 1.00 96.81 107 LEU A N 1
ATOM 851 C CA . LEU A 1 107 ? 8.589 0.524 12.981 1.00 96.81 107 LEU A CA 1
ATOM 852 C C . LEU A 1 107 ? 9.343 1.322 14.054 1.00 96.81 107 LEU A C 1
ATOM 854 O O . LEU A 1 107 ? 9.371 2.548 13.976 1.00 96.81 107 LEU A O 1
ATOM 858 N N . GLU A 1 108 ? 9.979 0.644 15.015 1.00 96.12 108 GLU A N 1
ATOM 859 C CA . GLU A 1 108 ? 10.819 1.263 16.051 1.00 96.12 108 GLU A CA 1
ATOM 860 C C . GLU A 1 108 ? 12.002 2.015 15.430 1.00 96.12 108 GLU A C 1
ATOM 862 O O . GLU A 1 108 ? 12.220 3.178 15.767 1.00 96.12 108 GLU A O 1
ATOM 867 N N . ASP A 1 109 ? 12.707 1.390 14.481 1.00 95.81 109 ASP A N 1
ATOM 868 C CA . ASP A 1 109 ? 13.842 1.991 13.770 1.00 95.81 109 ASP A CA 1
ATOM 869 C C . ASP A 1 109 ? 13.424 3.216 12.947 1.00 95.81 109 ASP A C 1
ATOM 871 O O . ASP A 1 109 ? 14.071 4.264 12.966 1.00 95.81 109 ASP A O 1
ATOM 875 N N . ARG A 1 110 ? 12.278 3.138 12.259 1.00 93.81 110 ARG A N 1
ATOM 876 C CA . ARG A 1 110 ? 11.811 4.243 11.419 1.00 93.81 110 ARG A CA 1
ATOM 877 C C . ARG A 1 110 ? 11.253 5.419 12.229 1.00 93.81 110 ARG A C 1
ATOM 879 O O . ARG A 1 110 ? 11.380 6.568 11.787 1.00 93.81 110 ARG A O 1
ATOM 886 N N . ARG A 1 111 ? 10.647 5.163 13.395 1.00 92.94 111 ARG A N 1
ATOM 887 C CA . ARG A 1 111 ? 9.903 6.140 14.217 1.00 92.94 111 ARG A CA 1
ATOM 888 C C . ARG A 1 111 ? 10.611 7.491 14.424 1.00 92.94 111 ARG A C 1
ATOM 890 O O . ARG A 1 111 ? 9.948 8.507 14.205 1.00 92.94 111 ARG A O 1
ATOM 897 N N . PRO A 1 112 ? 11.911 7.572 14.785 1.00 92.25 112 PRO A N 1
ATOM 898 C CA . PRO A 1 112 ? 12.582 8.851 15.042 1.00 92.25 112 PRO A CA 1
ATOM 899 C C . PRO A 1 112 ? 12.647 9.766 13.813 1.00 92.25 112 PRO A C 1
ATOM 901 O O . PRO A 1 112 ? 12.707 10.985 13.947 1.00 92.25 112 PRO A O 1
ATOM 904 N N . SER A 1 113 ? 12.605 9.185 12.611 1.00 89.81 113 SER A N 1
ATOM 905 C CA . SER A 1 113 ? 12.703 9.915 11.342 1.00 89.81 113 SER A CA 1
ATOM 906 C C . SER A 1 113 ? 11.354 10.367 10.764 1.00 89.81 113 SER A C 1
ATOM 908 O O . SER A 1 113 ? 11.325 11.011 9.715 1.00 89.81 113 SER A O 1
ATOM 910 N N . LEU A 1 114 ? 10.234 10.068 11.439 1.00 85.81 114 LEU A N 1
ATOM 911 C CA . LEU A 1 114 ? 8.874 10.392 10.985 1.00 85.81 114 LEU A CA 1
ATOM 912 C C . LEU A 1 114 ? 8.107 11.281 11.985 1.00 85.81 114 LEU A C 1
ATOM 914 O O . LEU A 1 114 ? 7.056 10.882 12.494 1.00 85.81 114 LEU A O 1
ATOM 918 N N . PRO A 1 115 ? 8.558 12.521 12.252 1.00 81.81 115 PRO A N 1
ATOM 919 C CA . PRO A 1 115 ? 7.931 13.381 13.261 1.00 81.81 115 PRO A CA 1
ATOM 920 C C . PRO A 1 115 ? 6.456 13.694 12.956 1.00 81.81 115 PRO A C 1
ATOM 922 O O . PRO A 1 115 ? 5.635 13.780 13.868 1.00 81.81 115 PRO A O 1
ATOM 925 N N . TYR A 1 116 ? 6.088 13.798 11.675 1.00 76.69 116 TYR A N 1
ATOM 926 C CA . TYR A 1 116 ? 4.722 14.110 11.228 1.00 76.69 116 TYR A CA 1
ATOM 927 C C . TYR A 1 116 ? 3.779 12.900 11.161 1.00 76.69 116 TYR A C 1
ATOM 929 O O . TYR A 1 116 ? 2.590 13.066 10.875 1.00 76.69 116 TYR A O 1
ATOM 937 N N . ALA A 1 117 ? 4.307 11.704 11.423 1.00 79.50 117 ALA A N 1
ATOM 938 C CA . ALA A 1 117 ? 3.590 10.433 11.372 1.00 79.50 117 ALA A CA 1
ATOM 939 C C . ALA A 1 117 ? 3.712 9.625 12.663 1.00 79.50 117 ALA A C 1
ATOM 941 O O . ALA A 1 117 ? 3.306 8.464 12.709 1.00 79.50 117 ALA A O 1
ATOM 942 N N . SER A 1 118 ? 4.283 10.225 13.709 1.00 86.31 118 SER A N 1
ATOM 943 C CA . SER A 1 118 ? 4.527 9.558 14.982 1.00 86.31 118 SER A CA 1
ATOM 944 C C . SER A 1 118 ? 3.270 8.883 15.520 1.00 86.31 118 SER A C 1
ATOM 946 O O . SER A 1 118 ? 3.355 7.750 15.971 1.00 86.31 118 SER A O 1
ATOM 948 N N . ARG A 1 119 ? 2.086 9.492 15.360 1.00 91.81 119 ARG A N 1
ATOM 949 C CA . ARG A 1 119 ? 0.820 8.900 15.819 1.00 91.81 119 ARG A CA 1
ATOM 950 C C . ARG A 1 119 ? 0.459 7.600 15.103 1.00 91.81 119 ARG A C 1
ATOM 952 O O . ARG A 1 119 ? 0.029 6.665 15.766 1.00 91.81 119 ARG A O 1
ATOM 959 N N . ILE A 1 120 ? 0.608 7.518 13.777 1.00 93.81 120 ILE A N 1
ATOM 960 C CA . ILE A 1 120 ? 0.269 6.278 13.060 1.00 93.81 120 ILE A CA 1
ATOM 961 C C . ILE A 1 120 ? 1.315 5.188 13.303 1.00 93.81 120 ILE A C 1
ATOM 963 O O . ILE A 1 120 ? 0.961 4.018 13.411 1.00 93.81 120 ILE A O 1
ATOM 967 N N . VAL A 1 121 ? 2.586 5.567 13.465 1.00 94.88 121 VAL A N 1
ATOM 968 C CA . VAL A 1 121 ? 3.650 4.631 13.851 1.00 94.88 121 VAL A CA 1
ATOM 969 C C . VAL A 1 121 ? 3.416 4.110 15.269 1.00 94.88 121 VAL A C 1
ATOM 971 O O . VAL A 1 121 ? 3.515 2.909 15.487 1.00 94.88 121 VAL A O 1
ATOM 974 N N . ASP A 1 122 ? 3.030 4.972 16.212 1.00 95.44 122 ASP A N 1
ATOM 975 C CA . ASP A 1 122 ? 2.679 4.581 17.582 1.00 95.44 122 ASP A CA 1
ATOM 976 C C . ASP A 1 122 ? 1.473 3.628 17.602 1.00 95.44 122 ASP A C 1
ATOM 978 O O . ASP A 1 122 ? 1.485 2.644 18.334 1.00 95.44 122 ASP A O 1
ATOM 982 N N . LEU A 1 123 ? 0.463 3.859 16.754 1.00 96.31 123 LEU A N 1
ATOM 983 C CA . LEU A 1 123 ? -0.664 2.935 16.578 1.00 96.31 123 LEU A CA 1
ATOM 984 C C . LEU A 1 123 ? -0.236 1.593 15.979 1.00 96.31 123 LEU A C 1
ATOM 986 O O . LEU A 1 123 ? -0.696 0.548 16.430 1.00 96.31 123 LEU A O 1
ATOM 990 N N . ALA A 1 124 ? 0.659 1.601 14.990 1.00 97.25 124 ALA A N 1
ATOM 991 C CA . ALA A 1 124 ? 1.200 0.379 14.404 1.00 97.25 124 ALA A CA 1
ATOM 992 C C . ALA A 1 124 ? 2.017 -0.427 15.426 1.00 97.25 124 ALA A C 1
ATOM 994 O O . ALA 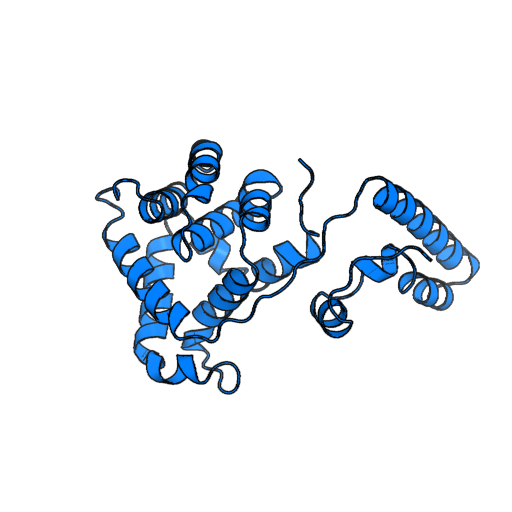A 1 124 ? 1.847 -1.639 15.541 1.00 97.25 124 ALA A O 1
ATOM 995 N N . LEU A 1 125 ? 2.855 0.249 16.217 1.00 97.31 125 LEU A N 1
ATOM 996 C CA . LEU A 1 125 ? 3.606 -0.353 17.318 1.00 97.31 125 LEU A CA 1
ATOM 997 C C . LEU A 1 125 ? 2.670 -0.916 18.386 1.00 97.31 125 LEU A C 1
ATOM 999 O O . LEU A 1 125 ? 2.887 -2.034 18.855 1.00 97.31 125 LEU A O 1
ATOM 1003 N N . ALA A 1 126 ? 1.615 -0.182 18.743 1.00 96.50 126 ALA A N 1
ATOM 1004 C CA . ALA A 1 126 ? 0.621 -0.643 19.703 1.00 96.50 126 ALA A CA 1
ATOM 1005 C C . ALA A 1 126 ? -0.134 -1.878 19.191 1.00 96.50 126 ALA A C 1
ATOM 1007 O O . ALA A 1 126 ? -0.288 -2.861 19.914 1.00 96.50 126 ALA A O 1
ATOM 1008 N N . ALA A 1 127 ? -0.507 -1.891 17.908 1.00 96.56 127 ALA A N 1
ATOM 1009 C CA . ALA A 1 127 ? -1.079 -3.062 17.247 1.00 96.56 127 ALA A CA 1
ATOM 1010 C C . ALA A 1 127 ? -0.112 -4.266 17.217 1.00 96.56 127 ALA A C 1
ATOM 1012 O O . ALA A 1 127 ? -0.569 -5.407 17.198 1.00 96.56 127 ALA A O 1
ATOM 1013 N N . CYS A 1 128 ? 1.203 -4.020 17.267 1.00 95.50 128 CYS A N 1
ATOM 1014 C CA . CYS A 1 128 ? 2.261 -5.031 17.384 1.00 95.50 128 CYS A CA 1
ATOM 1015 C C . CYS A 1 128 ? 2.663 -5.350 18.843 1.00 95.50 128 CYS A C 1
ATOM 1017 O O . CYS A 1 128 ? 3.679 -6.013 19.065 1.00 95.50 128 CYS A O 1
ATOM 1019 N N . GLY A 1 129 ? 1.894 -4.897 19.842 1.00 91.69 129 GLY A N 1
ATOM 1020 C CA . GLY A 1 129 ? 2.068 -5.266 21.251 1.00 91.69 129 GLY A CA 1
ATOM 1021 C C . GLY A 1 129 ? 2.720 -4.212 22.150 1.00 91.69 129 GLY A C 1
ATOM 1022 O O . GLY A 1 129 ? 2.978 -4.504 23.317 1.00 91.69 129 GLY A O 1
ATOM 1023 N N . HIS A 1 130 ? 2.986 -2.995 21.663 1.00 92.94 130 HIS A N 1
ATOM 1024 C CA . HIS A 1 130 ? 3.318 -1.887 22.566 1.00 92.94 130 HIS A CA 1
ATOM 1025 C C . HIS A 1 130 ? 2.090 -1.422 23.361 1.00 92.94 130 HIS A C 1
ATOM 1027 O O . HIS A 1 130 ? 0.957 -1.548 22.894 1.00 92.94 130 HIS A O 1
ATOM 1033 N N . PRO A 1 131 ? 2.299 -0.807 24.536 1.00 94.56 131 PRO A N 1
ATOM 1034 C CA . PRO A 1 131 ? 1.245 -0.064 25.207 1.00 94.56 131 PRO A CA 1
ATOM 1035 C C . PRO A 1 131 ? 0.688 1.037 24.299 1.00 94.56 131 PRO A C 1
ATOM 1037 O O . PRO A 1 131 ? 1.444 1.778 23.668 1.00 94.56 131 PRO A O 1
ATOM 1040 N N . VAL A 1 132 ? -0.638 1.153 24.255 1.00 93.50 132 VAL A N 1
ATOM 1041 C CA . VAL A 1 132 ? -1.322 2.231 23.534 1.00 93.50 132 VAL A CA 1
ATOM 1042 C C . VAL A 1 132 ? -1.135 3.531 24.328 1.00 93.50 132 VAL A C 1
ATOM 1044 O O . VAL A 1 132 ? -1.512 3.565 25.500 1.00 93.50 132 VAL A O 1
ATOM 1047 N N . PRO A 1 133 ? -0.597 4.611 23.733 1.00 93.62 133 PRO A N 1
ATOM 1048 C CA . PRO A 1 133 ? -0.564 5.911 24.396 1.00 93.62 133 PRO A CA 1
ATOM 1049 C C . PRO A 1 133 ? -1.982 6.414 24.698 1.00 93.62 133 PRO A C 1
ATOM 1051 O O . PRO A 1 133 ? -2.863 6.288 23.847 1.00 93.62 133 PRO A O 1
ATOM 1054 N N . GLU A 1 134 ? -2.203 7.031 25.862 1.00 94.25 134 GLU A N 1
ATOM 1055 C CA . GLU A 1 134 ? -3.538 7.471 26.312 1.00 94.25 134 GLU A CA 1
ATOM 1056 C C . GLU A 1 134 ? -4.262 8.338 25.269 1.00 94.25 134 GLU A C 1
ATOM 1058 O O . GLU A 1 134 ? -5.431 8.117 24.953 1.00 94.25 134 GLU A O 1
ATOM 1063 N N . GLN A 1 135 ? -3.538 9.260 24.628 1.00 93.12 135 GLN A N 1
ATOM 1064 C CA . GLN A 1 135 ? -4.072 10.143 23.588 1.00 93.12 135 GLN A CA 1
ATOM 1065 C C . GLN A 1 135 ? -4.474 9.429 22.280 1.00 93.12 135 GLN A C 1
ATOM 1067 O O . GLN A 1 135 ? -5.067 10.050 21.396 1.00 93.12 135 GLN A O 1
ATOM 1072 N N . LEU A 1 136 ? -4.136 8.146 22.119 1.00 95.50 136 LEU A N 1
ATOM 1073 C CA . LEU A 1 136 ? -4.400 7.341 20.922 1.00 95.50 136 LEU A CA 1
ATOM 1074 C C . LEU A 1 136 ? -5.417 6.214 21.153 1.00 95.50 136 LEU A C 1
ATOM 1076 O O . LEU A 1 136 ? -5.740 5.499 20.206 1.00 95.50 136 LEU A O 1
ATOM 1080 N N . VAL A 1 137 ? -5.990 6.087 22.354 1.00 96.12 137 VAL A N 1
ATOM 1081 C CA . VAL A 1 137 ? -6.967 5.031 22.687 1.00 96.12 137 VAL A CA 1
ATOM 1082 C C . VAL A 1 137 ? -8.171 5.035 21.736 1.00 96.12 137 VAL A C 1
ATOM 1084 O O . VAL A 1 137 ? -8.535 3.994 21.192 1.00 96.12 137 VAL A O 1
ATOM 1087 N N . GLU A 1 138 ? -8.742 6.207 21.436 1.00 96.25 138 GLU A N 1
ATOM 1088 C CA . GLU A 1 138 ? -9.860 6.319 20.481 1.00 96.25 138 GLU A CA 1
ATOM 1089 C C . GLU A 1 138 ? -9.472 5.827 19.075 1.00 96.25 138 GLU A C 1
ATOM 1091 O O . GLU A 1 138 ? -10.233 5.117 18.414 1.00 96.25 138 GLU A O 1
ATOM 1096 N N . HIS A 1 139 ? -8.261 6.159 18.625 1.00 96.44 139 HIS A N 1
ATOM 1097 C CA . HIS A 1 139 ? -7.764 5.742 17.317 1.00 96.44 139 HIS A CA 1
ATOM 1098 C C . HIS A 1 139 ? -7.594 4.222 17.256 1.00 96.44 139 HIS A C 1
ATOM 1100 O O . HIS A 1 139 ? -7.962 3.604 16.258 1.00 96.44 139 HIS A O 1
ATOM 1106 N N . GLN A 1 140 ? -7.083 3.617 18.331 1.00 96.44 140 GLN A N 1
ATOM 1107 C CA . GLN A 1 140 ? -6.913 2.172 18.443 1.00 96.44 140 GLN A CA 1
ATOM 1108 C C . GLN A 1 140 ? -8.256 1.429 18.387 1.00 96.44 140 GLN A C 1
ATOM 1110 O O . GLN A 1 140 ? -8.360 0.392 17.722 1.00 96.44 140 GLN A O 1
ATOM 1115 N N . HIS A 1 141 ? -9.298 1.960 19.033 1.00 97.19 141 HIS A N 1
ATOM 1116 C CA . HIS A 1 141 ? -10.646 1.393 18.946 1.00 97.19 141 HIS A CA 1
ATOM 1117 C C . HIS A 1 141 ? -11.195 1.452 17.518 1.00 97.19 141 HIS A C 1
ATOM 1119 O O . HIS A 1 141 ? -11.691 0.445 17.008 1.00 97.19 141 HIS A O 1
ATOM 1125 N N . LEU A 1 142 ? -11.049 2.597 16.841 1.00 97.75 142 LEU A N 1
ATOM 1126 C CA . LEU A 1 142 ? -11.462 2.742 15.443 1.00 97.75 142 LEU A CA 1
ATOM 1127 C C . LEU A 1 142 ? -10.692 1.789 14.524 1.00 97.75 142 LEU A C 1
ATOM 1129 O O . LEU A 1 142 ? -11.312 1.132 13.692 1.00 97.75 142 LEU A O 1
ATOM 1133 N N . LEU A 1 143 ? -9.372 1.664 14.695 1.00 96.94 143 LEU A N 1
ATOM 1134 C CA . LEU A 1 143 ? -8.552 0.721 13.932 1.00 96.94 143 LEU A CA 1
ATOM 1135 C C . LEU A 1 143 ? -9.025 -0.716 14.131 1.00 96.94 143 LEU A C 1
ATOM 1137 O O . LEU A 1 143 ? -9.221 -1.421 13.151 1.00 96.94 143 LEU A O 1
ATOM 1141 N N . THR A 1 144 ? -9.270 -1.140 15.370 1.00 97.19 144 THR A N 1
ATOM 1142 C CA . THR A 1 144 ? -9.788 -2.487 15.663 1.00 97.19 144 THR A CA 1
ATOM 1143 C C . THR A 1 144 ? -11.119 -2.754 14.955 1.00 97.19 144 THR A C 1
ATOM 1145 O O . THR A 1 144 ? -11.296 -3.809 14.350 1.00 97.19 144 THR A O 1
ATOM 1148 N N . SER A 1 145 ? -12.036 -1.783 14.962 1.00 97.75 145 SER A N 1
ATOM 1149 C CA . SER A 1 145 ? -13.317 -1.900 14.252 1.00 97.75 145 SER A CA 1
ATOM 1150 C C . SER A 1 145 ? -13.131 -1.960 12.729 1.00 97.75 145 SER A C 1
ATOM 1152 O O . SER A 1 145 ? -13.703 -2.816 12.056 1.00 97.75 145 SER A O 1
ATOM 1154 N N . ILE A 1 146 ? -12.265 -1.105 12.174 1.00 97.81 146 ILE A N 1
ATOM 1155 C CA . ILE A 1 146 ? -11.927 -1.104 10.743 1.00 97.81 146 ILE A CA 1
ATOM 1156 C C . ILE A 1 146 ? -11.311 -2.438 10.322 1.00 97.81 146 ILE A C 1
ATOM 1158 O O . ILE A 1 146 ? -11.670 -2.953 9.268 1.00 97.81 146 ILE A O 1
ATOM 1162 N N . ARG A 1 147 ? -10.444 -3.032 11.147 1.00 97.38 147 ARG A N 1
ATOM 1163 C CA . ARG A 1 147 ? -9.876 -4.365 10.906 1.00 97.38 147 ARG A CA 1
ATOM 1164 C C . ARG A 1 147 ? -10.960 -5.426 10.774 1.00 97.38 147 ARG A C 1
ATOM 1166 O O . ARG A 1 147 ? -10.983 -6.123 9.769 1.00 97.38 147 ARG A O 1
ATOM 1173 N N . SER A 1 148 ? -11.912 -5.459 11.708 1.00 97.31 148 SER A N 1
ATOM 1174 C CA . SER A 1 148 ? -13.049 -6.383 11.626 1.00 97.31 148 SER A CA 1
ATOM 1175 C C . SER A 1 148 ? -13.841 -6.224 10.324 1.00 97.31 148 SER A C 1
ATOM 1177 O O . SER A 1 148 ? -14.264 -7.227 9.763 1.00 97.31 148 SER A O 1
ATOM 1179 N N . MET A 1 149 ? -14.027 -4.997 9.828 1.00 97.44 149 MET A N 1
ATOM 1180 C CA . MET A 1 149 ? -14.716 -4.761 8.551 1.00 97.44 149 MET A CA 1
ATOM 1181 C C . MET A 1 149 ? -13.868 -5.161 7.337 1.00 97.44 149 MET A C 1
ATOM 1183 O O . MET A 1 149 ? -14.401 -5.623 6.332 1.00 97.44 149 MET A O 1
ATOM 1187 N N . LEU A 1 150 ? -12.545 -4.995 7.406 1.00 96.75 150 LEU A N 1
ATOM 1188 C CA . LEU A 1 150 ? -11.629 -5.444 6.355 1.00 96.75 150 LEU A CA 1
ATOM 1189 C C . LEU A 1 150 ? -11.574 -6.975 6.253 1.00 96.75 150 LEU A C 1
ATOM 1191 O O . LEU A 1 150 ? -11.365 -7.490 5.155 1.00 96.75 150 LEU A O 1
ATOM 1195 N N . ASP A 1 151 ? -11.783 -7.685 7.363 1.00 95.69 151 ASP A N 1
ATOM 1196 C CA . ASP A 1 151 ? -11.840 -9.150 7.404 1.00 95.69 151 ASP A CA 1
ATOM 1197 C C . ASP A 1 151 ? -13.101 -9.718 6.725 1.00 95.69 151 ASP A C 1
ATOM 1199 O O . ASP A 1 151 ? -13.076 -10.846 6.238 1.00 95.69 151 ASP A O 1
ATOM 1203 N N . GLU A 1 152 ? -14.179 -8.933 6.624 1.00 96.06 152 GLU A N 1
ATOM 1204 C CA . GLU A 1 152 ? -15.406 -9.307 5.897 1.00 96.06 152 GLU A CA 1
ATOM 1205 C C . GLU A 1 152 ? -15.284 -9.171 4.374 1.00 96.06 152 GLU A C 1
ATOM 1207 O O . GLU A 1 152 ? -16.066 -9.770 3.635 1.00 96.06 152 GLU A O 1
ATOM 1212 N N . LEU A 1 153 ? -14.322 -8.383 3.888 1.00 95.25 153 LEU A N 1
ATOM 1213 C CA . LEU A 1 153 ? -14.057 -8.254 2.457 1.00 95.25 153 LEU A CA 1
ATOM 1214 C C . LEU A 1 153 ? -13.290 -9.480 1.948 1.00 95.25 153 LEU A C 1
ATOM 1216 O O . LEU A 1 153 ? -12.393 -9.967 2.642 1.00 95.25 153 LEU A O 1
ATOM 1220 N N . PRO A 1 154 ? -13.505 -9.943 0.706 1.00 91.00 154 PRO A N 1
ATOM 1221 C CA . PRO A 1 154 ? -12.714 -11.045 0.168 1.00 91.00 154 PRO A CA 1
ATOM 1222 C C . PRO A 1 154 ? -11.207 -10.773 0.176 1.00 91.00 154 PRO A C 1
ATOM 1224 O O . PRO A 1 154 ? -10.732 -9.678 -0.147 1.00 91.00 154 PRO A O 1
ATOM 1227 N N . ALA A 1 155 ? -10.445 -11.783 0.593 1.00 89.38 155 ALA A N 1
ATOM 1228 C CA . ALA A 1 155 ? -8.986 -11.782 0.546 1.00 89.38 155 ALA A CA 1
ATOM 1229 C C . ALA A 1 155 ? -8.529 -12.387 -0.778 1.00 89.38 155 ALA A C 1
ATOM 1231 O O . ALA A 1 155 ? -8.964 -13.473 -1.155 1.00 89.38 155 ALA A O 1
ATOM 1232 N N . ALA A 1 156 ? -7.614 -11.710 -1.459 1.00 89.00 156 ALA A N 1
ATOM 1233 C CA . ALA A 1 156 ? -6.984 -12.232 -2.661 1.00 89.00 156 ALA A CA 1
ATOM 1234 C C . ALA A 1 156 ? -5.552 -11.727 -2.706 1.00 89.00 156 ALA A C 1
ATOM 1236 O O . ALA A 1 156 ? -5.335 -10.524 -2.786 1.00 89.00 156 ALA A O 1
ATOM 1237 N N . ARG A 1 157 ? -4.565 -12.623 -2.652 1.00 90.44 157 ARG A N 1
ATOM 1238 C CA . ARG A 1 157 ? -3.160 -12.207 -2.689 1.00 90.44 157 ARG A CA 1
ATOM 1239 C C . ARG A 1 157 ? -2.853 -11.510 -4.015 1.00 90.44 157 ARG A C 1
ATOM 1241 O O . ARG A 1 157 ? -3.061 -12.089 -5.080 1.00 90.44 157 ARG A O 1
ATOM 1248 N N . ILE A 1 158 ? -2.312 -10.299 -3.941 1.00 90.69 158 ILE A N 1
ATOM 1249 C CA . ILE A 1 158 ? -1.873 -9.523 -5.100 1.00 90.69 158 ILE A CA 1
ATOM 1250 C C . ILE A 1 158 ? -0.344 -9.609 -5.172 1.00 90.69 158 ILE A C 1
ATOM 1252 O O . ILE A 1 158 ? 0.335 -9.086 -4.289 1.00 90.69 158 ILE A O 1
ATOM 1256 N N . PRO A 1 159 ? 0.228 -10.283 -6.185 1.00 92.56 159 PRO A N 1
ATOM 1257 C CA . PRO A 1 159 ? 1.676 -10.346 -6.332 1.00 92.56 159 PRO A CA 1
ATOM 1258 C C . PRO A 1 159 ? 2.231 -8.987 -6.774 1.00 92.56 159 PRO A C 1
ATOM 1260 O O . PRO A 1 159 ? 1.553 -8.227 -7.466 1.00 92.56 159 PRO A O 1
ATOM 1263 N N . LEU A 1 160 ? 3.485 -8.705 -6.423 1.00 92.69 160 LEU A N 1
ATOM 1264 C CA . LEU A 1 160 ? 4.224 -7.515 -6.849 1.00 92.69 160 LEU A CA 1
ATOM 1265 C C . LEU A 1 160 ? 5.472 -7.940 -7.625 1.00 92.69 160 LEU A C 1
ATOM 1267 O O . LEU A 1 160 ? 6.133 -8.914 -7.249 1.00 92.69 160 LEU A O 1
ATOM 1271 N N . ARG A 1 161 ? 5.812 -7.225 -8.706 1.00 94.00 161 ARG A N 1
ATOM 1272 C CA . ARG A 1 161 ? 7.045 -7.507 -9.450 1.00 94.00 161 ARG A CA 1
ATOM 1273 C C . ARG A 1 161 ? 8.260 -7.216 -8.575 1.00 94.00 161 ARG A C 1
ATOM 1275 O O . ARG A 1 161 ? 8.308 -6.150 -7.959 1.00 94.00 161 ARG A O 1
ATOM 1282 N N . PRO A 1 162 ? 9.277 -8.090 -8.564 1.00 93.25 162 PRO A N 1
ATOM 1283 C CA . PRO A 1 162 ? 10.571 -7.761 -7.983 1.00 93.25 162 PRO A CA 1
ATOM 1284 C C . PRO A 1 162 ? 11.192 -6.544 -8.671 1.00 93.25 162 PRO A C 1
ATOM 1286 O O . PRO A 1 162 ? 11.017 -6.341 -9.879 1.00 93.25 162 PRO A O 1
ATOM 1289 N N . SER A 1 163 ? 11.937 -5.751 -7.908 1.00 92.75 163 SER A N 1
ATOM 1290 C CA . SER A 1 163 ? 12.727 -4.648 -8.451 1.00 92.75 163 SER A CA 1
ATOM 1291 C C . SER A 1 163 ? 13.816 -5.152 -9.404 1.00 92.75 163 SER A C 1
ATOM 1293 O O . SER A 1 163 ? 14.163 -6.338 -9.409 1.00 92.75 163 SER A O 1
ATOM 1295 N N . LEU A 1 164 ? 14.352 -4.246 -10.222 1.00 90.88 164 LEU A N 1
ATOM 1296 C CA . LEU A 1 164 ? 15.444 -4.572 -11.130 1.00 90.88 164 LEU A CA 1
ATOM 1297 C C . LEU A 1 164 ? 16.685 -4.951 -10.312 1.00 90.88 164 LEU A C 1
ATOM 1299 O O . LEU A 1 164 ? 17.031 -4.293 -9.333 1.00 90.88 164 LEU A O 1
ATOM 1303 N N . ASN A 1 165 ? 17.368 -6.013 -10.732 1.00 89.94 165 ASN A N 1
ATOM 1304 C CA . ASN A 1 165 ? 18.721 -6.293 -10.260 1.00 89.94 165 ASN A CA 1
ATOM 1305 C C . ASN A 1 165 ? 19.753 -5.569 -11.145 1.00 89.94 165 ASN A C 1
ATOM 1307 O O . ASN A 1 165 ? 19.428 -5.114 -12.241 1.00 89.94 165 ASN A O 1
ATOM 1311 N N . ALA A 1 166 ? 21.013 -5.515 -10.711 1.00 89.38 166 ALA A N 1
ATOM 1312 C CA . ALA A 1 166 ? 22.070 -4.783 -11.420 1.00 89.38 166 ALA A CA 1
ATOM 1313 C C . ALA A 1 166 ? 22.266 -5.219 -12.892 1.00 89.38 166 ALA A C 1
ATOM 1315 O O . ALA A 1 166 ? 22.570 -4.398 -13.763 1.00 89.38 166 ALA A O 1
ATOM 1316 N N . ALA A 1 167 ? 22.064 -6.507 -13.196 1.00 89.81 167 ALA A N 1
ATOM 1317 C CA . ALA A 1 167 ? 22.151 -7.017 -14.565 1.00 89.81 167 ALA A CA 1
ATOM 1318 C C . ALA A 1 167 ? 20.982 -6.512 -15.428 1.00 89.81 167 ALA A C 1
ATOM 1320 O O . ALA A 1 167 ? 21.194 -6.070 -16.560 1.00 89.81 167 ALA A O 1
ATOM 1321 N N . MET A 1 168 ? 19.766 -6.518 -14.875 1.00 91.19 168 MET A N 1
ATOM 1322 C CA . MET A 1 168 ? 18.569 -5.976 -15.521 1.00 91.19 168 MET A CA 1
ATOM 1323 C C . MET A 1 168 ? 18.647 -4.459 -15.688 1.00 91.19 168 MET A C 1
ATOM 1325 O O . MET A 1 168 ? 18.253 -3.963 -16.735 1.00 91.19 168 MET A O 1
ATOM 1329 N N . GLU A 1 169 ? 19.191 -3.718 -14.720 1.00 91.06 169 GLU A N 1
ATOM 1330 C CA . GLU A 1 169 ? 19.426 -2.271 -14.851 1.00 91.06 169 GLU A CA 1
ATOM 1331 C C . GLU A 1 169 ? 20.385 -1.969 -16.007 1.00 91.06 169 GLU A C 1
ATOM 1333 O O . GLU A 1 169 ? 20.096 -1.133 -16.864 1.00 91.06 169 GLU A O 1
ATOM 1338 N N . SER A 1 170 ? 21.491 -2.713 -16.093 1.00 92.25 170 SER A N 1
ATOM 1339 C CA . SER A 1 170 ? 22.447 -2.581 -17.197 1.00 92.25 170 SER A CA 1
ATOM 1340 C C . SER A 1 170 ? 21.803 -2.892 -18.551 1.00 92.25 170 SER A C 1
ATOM 1342 O O . SER A 1 170 ? 22.068 -2.212 -19.543 1.00 92.25 170 SER A O 1
ATOM 1344 N N . GLN A 1 171 ? 20.942 -3.913 -18.610 1.00 92.12 171 GLN A N 1
ATOM 1345 C CA . GLN A 1 171 ? 20.184 -4.246 -19.815 1.00 92.12 171 GLN A CA 1
ATOM 1346 C C . GLN A 1 171 ? 19.160 -3.158 -20.164 1.00 92.12 171 GLN A C 1
ATOM 1348 O O . GLN A 1 171 ? 19.106 -2.745 -21.318 1.00 92.12 171 GLN A O 1
ATOM 1353 N N . TYR A 1 172 ? 18.418 -2.645 -19.182 1.00 92.25 172 TYR A N 1
ATOM 1354 C CA . TYR A 1 172 ? 17.450 -1.564 -19.357 1.00 92.25 172 TYR A CA 1
ATOM 1355 C C . TYR A 1 172 ? 18.108 -0.315 -19.957 1.00 92.25 172 TYR A C 1
ATOM 1357 O O . TYR A 1 172 ? 17.573 0.274 -20.893 1.00 92.25 172 TYR A O 1
ATOM 1365 N N . ILE A 1 173 ? 19.291 0.075 -19.467 1.00 93.81 173 ILE A N 1
ATOM 1366 C CA . ILE A 1 173 ? 20.035 1.231 -19.992 1.00 93.81 173 ILE A CA 1
ATOM 1367 C C . ILE A 1 173 ? 20.409 1.013 -21.466 1.00 93.81 173 ILE A C 1
ATOM 1369 O O . ILE A 1 173 ? 20.135 1.882 -22.296 1.00 93.81 173 ILE A O 1
ATOM 1373 N N . ARG A 1 174 ? 20.956 -0.163 -21.810 1.00 94.19 174 ARG A N 1
ATOM 1374 C CA . ARG A 1 174 ? 21.307 -0.510 -23.200 1.00 94.19 174 ARG A CA 1
ATOM 1375 C C . ARG A 1 174 ? 20.088 -0.516 -24.121 1.00 94.19 174 ARG A C 1
ATOM 1377 O O . ARG A 1 174 ? 20.137 0.045 -25.214 1.00 94.19 174 ARG A O 1
ATOM 1384 N N . GLU A 1 175 ? 18.989 -1.126 -23.683 1.00 94.81 175 GLU A N 1
ATOM 1385 C CA . GLU A 1 175 ? 17.733 -1.153 -24.437 1.00 94.81 175 GLU A CA 1
ATOM 1386 C C . GLU A 1 175 ? 17.186 0.268 -24.642 1.00 94.81 175 GLU A C 1
ATOM 1388 O O . GLU A 1 175 ? 16.757 0.610 -25.743 1.00 94.81 175 GLU A O 1
ATOM 1393 N N . ALA A 1 176 ? 17.265 1.138 -23.630 1.00 94.50 176 ALA A N 1
ATOM 1394 C CA . ALA A 1 176 ? 16.782 2.514 -23.725 1.00 94.50 176 ALA A CA 1
ATOM 1395 C C . ALA A 1 176 ? 17.581 3.328 -24.751 1.00 94.50 176 ALA A C 1
ATOM 1397 O O . ALA A 1 176 ? 17.001 4.075 -25.540 1.00 94.50 176 ALA A O 1
ATOM 1398 N N . GLU A 1 177 ? 18.907 3.188 -24.767 1.00 95.94 177 GLU A N 1
ATOM 1399 C CA . GLU A 1 177 ? 19.769 3.823 -25.768 1.00 95.94 177 GLU A CA 1
ATOM 1400 C C . GLU A 1 177 ? 19.487 3.300 -27.176 1.00 95.94 177 GLU A C 1
ATOM 1402 O O . GLU A 1 177 ? 19.355 4.090 -28.115 1.00 95.94 177 GLU A O 1
ATOM 1407 N N . HIS A 1 178 ? 19.307 1.986 -27.318 1.00 95.00 178 HIS A N 1
ATOM 1408 C CA . HIS A 1 178 ? 18.943 1.371 -28.588 1.00 95.00 178 HIS A CA 1
ATOM 1409 C C . HIS A 1 178 ? 17.599 1.897 -29.117 1.00 95.00 178 HIS A C 1
ATOM 1411 O O . HIS A 1 178 ? 17.511 2.319 -30.271 1.00 95.00 178 HIS A O 1
ATOM 1417 N N . ILE A 1 179 ? 16.573 1.976 -28.263 1.00 94.44 179 ILE A N 1
ATOM 1418 C CA . ILE A 1 179 ? 15.256 2.527 -28.615 1.00 94.44 179 ILE A CA 1
ATOM 1419 C C . ILE A 1 179 ? 15.361 4.004 -29.006 1.00 94.44 179 ILE A C 1
ATOM 1421 O O . ILE A 1 179 ? 14.750 4.413 -29.993 1.00 94.44 179 ILE A O 1
ATOM 1425 N N . ARG A 1 180 ? 16.155 4.813 -28.289 1.00 95.25 180 ARG A N 1
ATOM 1426 C CA . ARG A 1 180 ? 16.393 6.222 -28.659 1.00 95.25 180 ARG A CA 1
ATOM 1427 C C . ARG A 1 180 ? 17.048 6.345 -30.033 1.00 95.25 180 ARG A C 1
ATOM 1429 O O . ARG A 1 180 ? 16.677 7.234 -30.797 1.00 95.25 180 ARG A O 1
ATOM 1436 N N . ASN A 1 181 ? 17.991 5.466 -30.364 1.00 96.62 181 ASN A N 1
ATOM 1437 C CA . ASN A 1 181 ? 18.625 5.450 -31.681 1.00 96.62 181 ASN A CA 1
ATOM 1438 C C . ASN A 1 181 ? 17.631 5.048 -32.777 1.00 96.62 181 ASN A C 1
ATOM 1440 O O . ASN A 1 181 ? 17.558 5.726 -33.799 1.00 96.62 181 ASN A O 1
ATOM 1444 N N . ILE A 1 182 ? 16.801 4.028 -32.544 1.00 95.56 182 ILE A N 1
ATOM 1445 C CA . ILE A 1 182 ? 15.731 3.644 -33.477 1.00 95.56 182 ILE A CA 1
ATOM 1446 C C . ILE A 1 182 ? 14.736 4.785 -33.670 1.00 95.56 182 ILE A C 1
ATOM 1448 O O . ILE A 1 182 ? 14.367 5.077 -34.802 1.00 95.56 182 ILE A O 1
ATOM 1452 N N . TYR A 1 183 ? 14.341 5.469 -32.596 1.00 95.25 183 TYR A N 1
ATOM 1453 C CA . TYR A 1 183 ? 13.465 6.633 -32.682 1.00 95.25 183 TYR A CA 1
ATOM 1454 C C . TYR A 1 183 ? 14.059 7.726 -33.582 1.00 95.25 183 TYR A C 1
ATOM 1456 O O . TYR A 1 183 ? 13.363 8.251 -34.448 1.00 95.25 183 TYR A O 1
ATOM 1464 N N . ARG A 1 184 ? 15.355 8.033 -33.421 1.00 96.38 184 ARG A N 1
ATOM 1465 C CA . ARG A 1 184 ? 16.063 9.036 -34.236 1.00 96.38 184 ARG A CA 1
ATOM 1466 C C . ARG A 1 184 ? 16.182 8.637 -35.710 1.00 96.38 184 ARG A C 1
ATOM 1468 O O . ARG A 1 184 ? 16.061 9.501 -36.567 1.00 96.38 184 ARG A O 1
ATOM 1475 N N . MET A 1 185 ? 16.427 7.358 -35.995 1.00 95.94 185 MET A N 1
ATOM 1476 C CA . MET A 1 185 ? 16.725 6.873 -37.352 1.00 95.94 185 MET A CA 1
ATOM 1477 C C . MET A 1 185 ? 15.489 6.427 -38.141 1.00 95.94 185 MET A C 1
ATOM 1479 O O . MET A 1 185 ? 15.458 6.541 -39.362 1.00 95.94 185 MET A O 1
ATOM 1483 N N . HIS A 1 186 ? 14.482 5.885 -37.457 1.00 95.44 186 HIS A N 1
ATOM 1484 C CA . HIS A 1 186 ? 13.352 5.170 -38.061 1.00 95.44 186 HIS A CA 1
ATOM 1485 C C . HIS A 1 186 ? 11.987 5.643 -37.539 1.00 95.44 186 HIS A C 1
ATOM 1487 O O . HIS A 1 186 ? 10.951 5.105 -37.930 1.00 95.44 186 HIS A O 1
ATOM 1493 N N . GLY A 1 187 ? 11.973 6.655 -36.668 1.00 93.75 187 GLY A N 1
ATOM 1494 C CA . GLY A 1 187 ? 10.762 7.300 -36.180 1.00 93.75 187 GLY A CA 1
ATOM 1495 C C . GLY A 1 187 ? 10.016 6.535 -35.085 1.00 93.75 187 GLY A C 1
ATOM 1496 O O . GLY A 1 187 ? 10.418 5.476 -34.594 1.00 93.75 187 GLY A O 1
ATOM 1497 N N . THR A 1 188 ? 8.888 7.118 -34.683 1.00 94.75 188 THR A N 1
ATOM 1498 C CA . THR A 1 188 ? 8.100 6.711 -33.512 1.00 94.75 188 THR A CA 1
ATOM 1499 C C . THR A 1 188 ? 7.559 5.287 -33.600 1.00 94.75 188 THR A C 1
ATOM 1501 O O . THR A 1 188 ? 7.614 4.551 -32.616 1.00 94.75 188 THR A O 1
ATOM 1504 N N . ASP A 1 189 ? 7.042 4.875 -34.757 1.00 94.50 189 ASP A N 1
ATOM 1505 C CA . ASP A 1 189 ? 6.380 3.571 -34.887 1.00 94.50 189 ASP A CA 1
ATOM 1506 C C . ASP A 1 189 ? 7.370 2.407 -34.802 1.00 94.50 189 ASP A C 1
ATOM 1508 O O . ASP A 1 189 ? 7.061 1.370 -34.211 1.00 94.50 189 ASP A O 1
ATOM 1512 N N . ALA A 1 190 ? 8.589 2.591 -35.319 1.00 92.62 190 ALA A N 1
ATOM 1513 C CA . ALA A 1 190 ? 9.669 1.624 -35.161 1.00 92.62 190 ALA A CA 1
ATOM 1514 C C . ALA A 1 190 ? 10.107 1.513 -33.691 1.00 92.62 190 ALA A C 1
ATOM 1516 O O . ALA A 1 190 ? 10.270 0.405 -33.178 1.00 92.62 190 ALA A O 1
ATOM 1517 N N . ALA A 1 191 ? 10.224 2.644 -32.987 1.00 92.44 191 ALA A N 1
ATOM 1518 C CA . ALA A 1 191 ? 10.586 2.666 -31.571 1.00 92.44 191 ALA A CA 1
ATOM 1519 C C . ALA A 1 191 ? 9.521 1.997 -30.684 1.00 92.44 191 ALA A C 1
ATOM 1521 O O . ALA A 1 191 ? 9.862 1.183 -29.825 1.00 92.44 191 ALA A O 1
ATOM 1522 N N . LYS A 1 192 ? 8.228 2.256 -30.928 1.00 92.44 192 LYS A N 1
ATOM 1523 C CA . LYS A 1 192 ? 7.117 1.642 -30.174 1.00 92.44 192 LYS A CA 1
ATOM 1524 C C . LYS A 1 192 ? 7.151 0.112 -30.206 1.00 92.44 192 LYS A C 1
ATOM 1526 O O . LYS A 1 192 ? 6.910 -0.511 -29.178 1.00 92.44 192 LYS A O 1
ATOM 1531 N N . LYS A 1 193 ? 7.488 -0.494 -31.353 1.00 91.75 193 LYS A N 1
ATOM 1532 C CA . LYS A 1 193 ? 7.604 -1.961 -31.489 1.00 91.75 193 LYS A CA 1
ATOM 1533 C C . LYS A 1 193 ? 8.707 -2.558 -30.609 1.00 91.75 193 LYS A C 1
ATOM 1535 O O . LYS A 1 193 ? 8.600 -3.711 -30.204 1.00 91.75 193 LYS A O 1
ATOM 1540 N N . GLN A 1 194 ? 9.752 -1.784 -30.325 1.00 92.38 194 GLN A N 1
ATOM 1541 C CA . GLN A 1 194 ? 10.866 -2.200 -29.472 1.00 92.38 194 GLN A CA 1
ATOM 1542 C C . GLN A 1 194 ? 10.572 -1.964 -27.989 1.00 92.38 194 GLN A C 1
ATOM 1544 O O . GLN A 1 194 ? 10.972 -2.761 -27.149 1.00 92.38 194 GLN A O 1
ATOM 1549 N N . MET A 1 195 ? 9.799 -0.925 -27.657 1.00 90.62 195 MET A N 1
ATOM 1550 C CA . MET A 1 195 ? 9.410 -0.617 -26.273 1.00 90.62 195 MET A CA 1
ATOM 1551 C C . MET A 1 195 ? 8.580 -1.715 -25.597 1.00 90.62 195 MET A C 1
ATOM 1553 O O . MET A 1 195 ? 8.485 -1.725 -24.376 1.00 90.62 195 MET A O 1
ATOM 1557 N N . THR A 1 196 ? 7.977 -2.633 -26.353 1.00 88.69 196 THR A N 1
ATOM 1558 C CA . THR A 1 196 ? 7.220 -3.770 -25.804 1.00 88.69 196 THR A CA 1
ATOM 1559 C C . THR A 1 196 ? 8.075 -5.022 -25.592 1.00 88.69 196 THR A C 1
ATOM 1561 O O . THR A 1 196 ? 7.536 -6.071 -25.244 1.00 88.69 196 THR A O 1
ATOM 1564 N N . GLN A 1 197 ? 9.387 -4.948 -25.832 1.00 89.38 197 GLN A N 1
ATOM 1565 C CA . GLN A 1 197 ? 10.316 -6.078 -25.761 1.00 89.38 197 GLN A CA 1
ATOM 1566 C C . GLN A 1 197 ? 11.322 -5.909 -24.616 1.00 89.38 197 GLN A C 1
ATOM 1568 O O . GLN A 1 197 ? 11.502 -4.813 -24.087 1.00 89.38 197 GLN A O 1
ATOM 1573 N N . GLY A 1 198 ? 11.978 -7.009 -24.240 1.00 90.69 198 GLY A N 1
ATOM 1574 C CA . GLY A 1 198 ? 13.067 -6.995 -23.264 1.00 90.69 198 GLY A CA 1
ATOM 1575 C C . GLY A 1 198 ? 12.649 -6.564 -21.856 1.00 90.69 198 GLY A C 1
ATOM 1576 O O . GLY A 1 198 ? 11.492 -6.719 -21.443 1.00 90.69 198 GLY A O 1
ATOM 1577 N N . VAL A 1 199 ? 13.614 -6.022 -21.114 1.00 92.81 199 VAL A N 1
ATOM 1578 C CA . VAL A 1 199 ? 13.426 -5.530 -19.742 1.00 92.81 199 VAL A CA 1
ATOM 1579 C C . VAL A 1 199 ? 12.529 -4.291 -19.737 1.00 92.81 199 VAL A C 1
ATOM 1581 O O . VAL A 1 199 ? 11.651 -4.182 -18.877 1.00 92.81 199 VAL A O 1
ATOM 1584 N N . ILE A 1 200 ? 12.692 -3.389 -20.712 1.00 92.56 200 ILE A N 1
ATOM 1585 C CA . ILE A 1 200 ? 11.847 -2.192 -20.857 1.00 92.56 200 ILE A CA 1
ATOM 1586 C C . ILE A 1 200 ? 10.385 -2.573 -21.058 1.00 92.56 200 ILE A C 1
ATOM 1588 O O . ILE A 1 200 ? 9.520 -2.046 -20.361 1.00 92.56 200 ILE A O 1
ATOM 1592 N N . GLY A 1 201 ? 10.101 -3.512 -21.959 1.00 91.56 201 GLY A N 1
ATOM 1593 C CA . GLY A 1 201 ? 8.744 -3.998 -22.183 1.00 91.56 201 GLY A CA 1
ATOM 1594 C C . GLY A 1 201 ? 8.162 -4.647 -20.936 1.00 91.56 201 GLY A C 1
ATOM 1595 O O . GLY A 1 201 ? 7.028 -4.355 -20.558 1.00 91.56 201 GLY A O 1
ATOM 1596 N N . TYR A 1 202 ? 8.953 -5.473 -20.246 1.00 93.06 202 TYR A N 1
ATOM 1597 C CA . TYR A 1 202 ? 8.509 -6.155 -19.035 1.00 93.06 202 TYR A CA 1
ATOM 1598 C C . TYR A 1 202 ? 8.111 -5.193 -17.906 1.00 93.06 202 TYR A C 1
ATOM 1600 O O . TYR A 1 202 ? 7.020 -5.319 -17.340 1.00 93.06 202 TYR A O 1
ATOM 1608 N N . TYR A 1 203 ? 8.961 -4.215 -17.589 1.00 92.00 203 TYR A N 1
ATOM 1609 C CA . TYR A 1 203 ? 8.681 -3.228 -16.541 1.00 92.00 203 TYR A CA 1
ATOM 1610 C C . TYR A 1 203 ? 7.763 -2.089 -17.010 1.00 92.00 203 TYR A C 1
ATOM 1612 O O . TYR A 1 203 ? 7.137 -1.433 -16.180 1.00 92.00 203 TYR A O 1
ATOM 1620 N N . GLY A 1 204 ? 7.614 -1.897 -18.323 1.00 90.06 204 GLY A N 1
ATOM 1621 C CA . GLY A 1 204 ? 6.670 -0.957 -18.930 1.00 90.06 204 GLY A CA 1
ATOM 1622 C C . GLY A 1 204 ? 5.219 -1.448 -18.953 1.00 90.06 204 GLY A C 1
ATOM 1623 O O . GLY A 1 204 ? 4.305 -0.637 -19.103 1.00 90.06 204 GLY A O 1
ATOM 1624 N N . MET A 1 205 ? 4.970 -2.753 -18.779 1.00 91.00 205 MET A N 1
ATOM 1625 C CA . MET A 1 205 ? 3.609 -3.280 -18.639 1.00 91.00 205 MET A CA 1
ATOM 1626 C C . MET A 1 205 ? 2.916 -2.710 -17.395 1.00 91.00 205 MET A C 1
ATOM 1628 O O . MET A 1 205 ? 3.523 -2.592 -16.326 1.00 91.00 205 MET A O 1
ATOM 1632 N N . SER A 1 206 ? 1.611 -2.438 -17.502 1.00 89.88 206 SER A N 1
ATOM 1633 C CA . SER A 1 206 ? 0.791 -2.162 -16.320 1.00 89.88 206 SER A CA 1
ATOM 1634 C C . SER A 1 206 ? 0.751 -3.390 -15.407 1.00 89.88 206 SER A C 1
ATOM 1636 O O . SER A 1 206 ? 0.798 -4.527 -15.883 1.00 89.88 206 SER A O 1
ATOM 1638 N N . HIS A 1 207 ? 0.629 -3.174 -14.094 1.00 90.62 207 HIS A N 1
ATOM 1639 C CA . HIS A 1 207 ? 0.538 -4.272 -13.122 1.00 90.62 207 HIS A CA 1
ATOM 1640 C C . HIS A 1 207 ? -0.592 -5.249 -13.475 1.00 90.62 207 HIS A C 1
ATOM 1642 O O . HIS A 1 207 ? -0.373 -6.457 -13.532 1.00 90.62 207 HIS A O 1
ATOM 1648 N N . ARG A 1 208 ? -1.767 -4.723 -13.852 1.00 89.06 208 ARG A N 1
ATOM 1649 C CA . ARG A 1 208 ? -2.913 -5.524 -14.306 1.00 89.06 208 ARG A CA 1
ATOM 1650 C C . ARG A 1 208 ? -2.564 -6.437 -15.485 1.00 89.06 208 ARG A C 1
ATOM 1652 O O . ARG A 1 208 ? -2.954 -7.601 -15.478 1.00 89.06 208 ARG A O 1
ATOM 1659 N N . LEU A 1 209 ? -1.854 -5.922 -16.490 1.00 90.56 209 LEU A N 1
ATOM 1660 C CA . LEU A 1 209 ? -1.447 -6.713 -17.654 1.00 90.56 209 LEU A CA 1
ATOM 1661 C C . LEU A 1 209 ? -0.416 -7.781 -17.270 1.00 90.56 209 LEU A C 1
ATOM 1663 O O . LEU A 1 209 ? -0.510 -8.918 -17.722 1.00 90.56 209 LEU A O 1
ATOM 1667 N N . TRP A 1 210 ? 0.535 -7.445 -16.400 1.00 92.50 210 TRP A N 1
ATOM 1668 C CA . TRP A 1 210 ? 1.521 -8.405 -15.903 1.00 92.50 210 TRP A CA 1
ATOM 1669 C C . TRP A 1 210 ? 0.876 -9.547 -15.099 1.00 92.50 210 TRP A C 1
ATOM 1671 O O . TRP A 1 210 ? 1.202 -10.714 -15.326 1.00 92.50 210 TRP A O 1
ATOM 1681 N N . VAL A 1 211 ? -0.088 -9.241 -14.224 1.00 90.25 211 VAL A N 1
ATOM 1682 C CA . VAL A 1 211 ? -0.862 -10.259 -13.492 1.00 90.25 211 VAL A CA 1
ATOM 1683 C C . VAL A 1 211 ? -1.677 -11.127 -14.451 1.00 90.25 211 VAL A C 1
ATOM 1685 O O . VAL A 1 211 ? -1.657 -12.348 -14.316 1.00 90.25 211 VAL A O 1
ATOM 1688 N N . ALA A 1 212 ? -2.332 -10.533 -15.456 1.00 89.19 212 ALA A N 1
ATOM 1689 C CA . ALA A 1 212 ? -3.062 -11.283 -16.484 1.00 89.19 212 ALA A CA 1
ATOM 1690 C C . ALA A 1 212 ? -2.148 -12.233 -17.286 1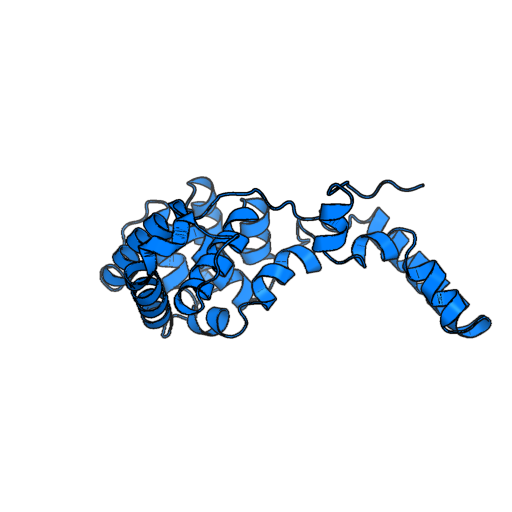.00 89.19 212 ALA A C 1
ATOM 1692 O O . ALA A 1 212 ? -2.575 -13.317 -17.674 1.00 89.19 212 ALA A O 1
ATOM 1693 N N . ASN A 1 213 ? -0.871 -11.874 -17.448 1.00 88.00 213 ASN A N 1
ATOM 1694 C CA . ASN A 1 213 ? 0.166 -12.716 -18.055 1.00 88.00 213 ASN A CA 1
ATOM 1695 C C . ASN A 1 213 ? 0.776 -13.745 -17.076 1.00 88.00 213 ASN A C 1
ATOM 1697 O O . ASN A 1 213 ? 1.835 -14.321 -17.339 1.00 88.00 213 ASN A O 1
ATOM 1701 N N . GLY A 1 214 ? 0.121 -13.989 -15.939 1.00 86.56 214 GLY A N 1
ATOM 1702 C CA . GLY A 1 214 ? 0.497 -15.009 -14.963 1.00 86.56 214 GLY A CA 1
ATOM 1703 C C . GLY A 1 214 ? 1.535 -14.566 -13.935 1.00 86.56 214 GLY 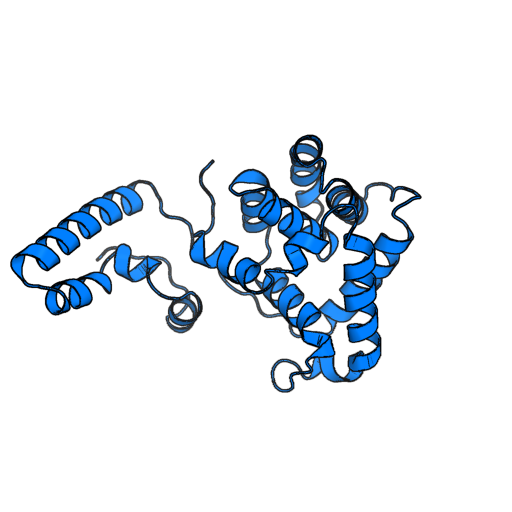A C 1
ATOM 1704 O O . GLY A 1 214 ? 2.099 -15.427 -13.264 1.00 86.56 214 GLY A O 1
ATOM 1705 N N . GLY A 1 215 ? 1.827 -13.264 -13.817 1.00 85.25 215 GLY A N 1
ATOM 1706 C CA . GLY A 1 215 ? 2.689 -12.730 -12.754 1.00 85.25 215 GLY A CA 1
ATOM 1707 C C . GLY A 1 215 ? 4.113 -13.298 -12.758 1.00 85.25 215 GLY A C 1
ATOM 1708 O O . GLY A 1 215 ? 4.743 -13.431 -11.710 1.00 85.25 215 GLY A O 1
ATOM 1709 N N . ARG A 1 216 ? 4.607 -13.716 -13.928 1.00 82.88 216 ARG A N 1
ATOM 1710 C CA . ARG A 1 216 ? 5.887 -14.423 -14.047 1.00 82.88 216 ARG A CA 1
ATOM 1711 C C . ARG A 1 216 ? 7.054 -13.456 -13.920 1.00 82.88 216 ARG A C 1
ATOM 1713 O O . ARG A 1 216 ? 6.971 -12.323 -14.391 1.00 82.88 216 ARG A O 1
ATOM 1720 N N . ALA A 1 217 ? 8.146 -13.934 -13.325 1.00 80.44 217 ALA A N 1
ATOM 1721 C CA . ALA A 1 217 ? 9.412 -13.217 -13.317 1.00 80.44 217 ALA A CA 1
ATOM 1722 C C . ALA A 1 217 ? 9.939 -13.039 -14.748 1.00 80.44 217 ALA A C 1
ATOM 1724 O O . ALA A 1 217 ? 9.703 -13.884 -15.617 1.00 80.44 217 ALA A O 1
ATOM 1725 N N . TYR A 1 218 ? 10.672 -11.951 -14.977 1.00 81.88 218 TYR A N 1
ATOM 1726 C CA . TYR A 1 218 ? 11.349 -11.742 -16.248 1.00 81.88 218 TYR A CA 1
ATOM 1727 C C . TYR A 1 218 ? 12.355 -12.870 -16.499 1.00 81.88 218 TYR A C 1
ATOM 1729 O O . TYR A 1 218 ? 13.238 -13.118 -15.678 1.00 81.88 218 TYR A O 1
ATOM 1737 N N . GLN A 1 219 ? 12.217 -13.536 -17.644 1.00 73.62 219 GLN A N 1
ATOM 1738 C CA . GLN A 1 219 ? 13.189 -14.497 -18.145 1.00 73.62 219 GLN A CA 1
ATOM 1739 C C . GLN A 1 219 ? 13.863 -13.872 -19.368 1.00 73.62 219 GLN A C 1
ATOM 1741 O O . GLN A 1 219 ? 13.163 -13.599 -20.349 1.00 73.62 219 GLN A O 1
ATOM 1746 N N . PRO A 1 220 ? 15.179 -13.600 -19.320 1.00 65.19 220 PRO A N 1
ATOM 1747 C CA . PRO A 1 220 ? 15.890 -13.144 -20.502 1.00 65.19 220 PRO A CA 1
ATOM 1748 C C . PRO A 1 220 ? 15.788 -14.224 -21.585 1.00 65.19 220 PRO A C 1
ATOM 1750 O O . PRO A 1 220 ? 15.952 -15.411 -21.297 1.00 65.19 220 PRO A O 1
ATOM 1753 N N . LYS A 1 221 ? 15.449 -13.796 -22.802 1.00 57.78 221 LYS A N 1
ATOM 1754 C CA . LYS A 1 221 ? 15.544 -14.629 -24.002 1.00 57.78 221 LYS A CA 1
ATOM 1755 C C . LYS A 1 221 ? 16.964 -14.608 -24.542 1.00 57.78 221 LYS A C 1
ATOM 1757 O O . LYS A 1 221 ? 17.603 -13.539 -24.417 1.00 57.78 221 LYS A O 1
#

Foldseek 3Di:
DFAFFDCLQLCVLVVVVVPVLVLLWPVRLLVSLVQQLVLCVVPVVCQLVPPVDDDPSNVVLVSLLVNLLADDPRSLLCQQPVDDLSSPSVSLQNLLLVPDLVCQVSLVVSLVVRPRNNLSSLSSNVSNPDDRDPVCPSVNVSSVSSSVSSVSHDRHRQYGATHDDPVLVVVVVVLVVVLVVCCVPPNDVSSVVSCCDGSNVQSVDRSVVCVVVVVDHDDDD

Radius of gyration: 20.06 Å; chains: 1; bounding box: 47×31×64 Å

Sequence (221 aa):
MTPRYFAGDALGFISIAPFQTLQISNGGILRLLKTIHHGGSTYRKFLSLYPEVRCEPLDSLYFLRTSLNAFDRSLLHDLLFCYGWRESNWGALLAALAPAPEYRAMLEDRRPSLPYASRIVDLALAACGHPVPEQLVEHQHLLTSIRSMLDELPAARIPLRPSLNAAMESQYIREAEHIRNIYRMHGTDAAKKQMTQGVIGYYGMSHRLWVANGGRAYQPK

Secondary structure (DSSP, 8-state):
---SB-HHHHTHHHHT-TTHHHHTSTTTHHHHHHHHHHHHHHTGGGGGGTTTS--GGGHHHHHHHHHHHH--HHHHHHHHHTS-HHHHHHHHHHHHHS--GGGHHHHHHHGGG-GGGHHHHHHHHHHTTSPPPGGGHHHHHHHHHHHHHHHHSPP-----PBPPPHHHHHHHHHHHHHHHHHHHHHHHHHHHHHHTSHHHHHHHS-HHHHHHTT-PPP---

pLDDT: mean 90.82, std 7.98, range [53.34, 97.81]

Organism: NCBI:txid558537